Protein AF-A0A0W8D4U7-F1 (afdb_monomer_lite)

pLDDT: mean 71.2, std 22.01, range [26.91, 96.88]

Sequence (185 aa):
MRTAKGYRAAVPGIKKVISASNLDITGGGRAFFVNLDTTTCYLFDHMQLKSNLSQLKSAVGAIVEPMLGIEDRLSYEVVTGCLQNDNSSCGVWCLVVLELQLFGATLQSWSDFWNDSLYDVLDYLRMRYLYKVEALERQISIMAEGDEKATGIFYLIYIFILSVIKPKIYQTPQGKELALLGAHF

Organism: Phytophthora nicotianae (NCBI:txid4792)

Structure (mmCIF, N/CA/C/O backbone):
data_AF-A0A0W8D4U7-F1
#
_entry.id   AF-A0A0W8D4U7-F1
#
loop_
_atom_site.group_PDB
_atom_site.id
_atom_site.type_symbol
_atom_site.label_atom_id
_atom_site.label_alt_id
_atom_site.label_comp_id
_atom_site.label_asym_id
_atom_site.label_entity_id
_atom_site.label_seq_id
_atom_site.pdbx_PDB_ins_code
_atom_site.Cartn_x
_atom_site.Cartn_y
_atom_site.Cartn_z
_atom_site.occupancy
_atom_site.B_iso_or_equiv
_atom_site.auth_seq_id
_atom_site.auth_comp_id
_atom_site.auth_asym_id
_atom_site.auth_atom_id
_atom_site.pdbx_PDB_model_num
ATOM 1 N N . MET A 1 1 ? -11.916 22.900 -5.378 1.00 29.03 1 MET A N 1
ATOM 2 C CA . MET A 1 1 ? -11.206 21.702 -4.875 1.00 29.03 1 MET A CA 1
ATOM 3 C C . MET A 1 1 ? -12.244 20.772 -4.248 1.00 29.03 1 MET A C 1
ATOM 5 O O . MET A 1 1 ? -12.859 21.167 -3.267 1.00 29.03 1 MET A O 1
ATOM 9 N N . ARG A 1 2 ? -12.552 19.617 -4.857 1.00 34.44 2 ARG A N 1
ATOM 10 C CA . ARG A 1 2 ? -13.514 18.647 -4.291 1.00 34.44 2 ARG A CA 1
ATOM 11 C C . ARG A 1 2 ? -12.769 17.771 -3.269 1.00 34.44 2 ARG A C 1
ATOM 13 O O . ARG A 1 2 ? -11.726 17.218 -3.600 1.00 34.44 2 ARG A O 1
ATOM 20 N N . THR A 1 3 ? -13.249 17.715 -2.027 1.00 38.28 3 THR A N 1
ATOM 21 C CA . THR A 1 3 ? -12.660 16.918 -0.929 1.00 38.28 3 THR A CA 1
ATOM 22 C C . THR A 1 3 ? -13.096 15.449 -1.019 1.00 38.28 3 THR A C 1
ATOM 24 O O . THR A 1 3 ? -14.047 15.140 -1.733 1.00 38.28 3 THR A O 1
ATOM 27 N N . ALA A 1 4 ? -12.464 14.536 -0.267 1.00 39.22 4 ALA A N 1
ATOM 28 C CA . ALA A 1 4 ? -12.856 13.115 -0.203 1.00 39.22 4 ALA A CA 1
ATOM 29 C C . ALA A 1 4 ? -14.359 12.910 0.106 1.00 39.22 4 ALA A C 1
ATOM 31 O O . ALA A 1 4 ? -15.011 12.042 -0.474 1.00 39.22 4 ALA A O 1
ATOM 32 N N . LYS A 1 5 ? -14.943 13.795 0.930 1.00 37.91 5 LYS A N 1
ATOM 33 C CA . LYS A 1 5 ? -16.389 13.861 1.208 1.00 37.91 5 LYS A CA 1
ATOM 34 C C . LYS A 1 5 ? -17.223 14.177 -0.042 1.00 37.91 5 LYS A C 1
ATOM 36 O O . LYS A 1 5 ? -18.268 13.570 -0.253 1.00 37.91 5 LYS A O 1
ATOM 41 N N . GLY A 1 6 ? -16.744 15.078 -0.902 1.00 43.72 6 GLY A N 1
ATOM 42 C CA . GLY A 1 6 ? -17.366 15.391 -2.194 1.00 43.72 6 GLY A CA 1
ATOM 43 C C . GLY A 1 6 ? -17.349 14.224 -3.190 1.00 43.72 6 GLY A C 1
ATOM 44 O O . GLY A 1 6 ? -18.141 14.218 -4.126 1.00 43.72 6 GLY A O 1
ATOM 45 N N . TYR A 1 7 ? -16.502 13.217 -2.958 1.00 47.91 7 TYR A N 1
ATOM 46 C CA . TYR A 1 7 ? -16.403 11.996 -3.762 1.00 47.91 7 TYR A CA 1
ATOM 47 C C . TYR A 1 7 ? -17.104 10.787 -3.145 1.00 47.91 7 TYR A C 1
ATOM 49 O O . TYR A 1 7 ? -16.907 9.668 -3.614 1.00 47.91 7 TYR A O 1
ATOM 57 N N . ARG A 1 8 ? -17.946 10.995 -2.122 1.00 50.09 8 ARG A N 1
ATOM 58 C CA . ARG A 1 8 ? -18.774 9.932 -1.535 1.00 50.09 8 ARG A CA 1
ATOM 59 C C . ARG A 1 8 ? -17.971 8.764 -0.939 1.00 50.09 8 ARG A C 1
ATOM 61 O O . ARG A 1 8 ? -18.526 7.690 -0.754 1.00 50.09 8 ARG A O 1
ATOM 68 N N . ALA A 1 9 ? -16.714 8.983 -0.544 1.00 48.19 9 ALA A N 1
ATOM 69 C CA . ALA A 1 9 ? -15.860 7.972 0.097 1.00 48.19 9 ALA A CA 1
ATOM 70 C C . ALA A 1 9 ? -16.361 7.483 1.481 1.00 48.19 9 ALA A C 1
ATOM 72 O O . ALA A 1 9 ? -15.719 6.642 2.098 1.00 48.19 9 ALA A O 1
ATOM 73 N N . ALA A 1 10 ? -17.503 7.996 1.953 1.00 51.16 10 ALA A N 1
ATOM 74 C CA . ALA A 1 10 ? -18.153 7.665 3.223 1.00 51.16 10 ALA A CA 1
ATOM 75 C C . ALA A 1 10 ? -19.657 7.344 3.056 1.00 51.16 10 ALA A C 1
ATOM 77 O O . ALA A 1 10 ? -20.471 7.639 3.929 1.00 51.16 10 ALA A O 1
ATOM 78 N N . VAL A 1 11 ? -20.067 6.808 1.900 1.00 54.22 11 VAL A N 1
ATOM 79 C CA . VAL A 1 11 ? -21.451 6.342 1.692 1.00 54.22 11 VAL A CA 1
ATOM 80 C C . VAL A 1 11 ? -21.666 4.993 2.397 1.00 54.22 11 VAL A C 1
ATOM 82 O O . VAL A 1 11 ? -20.771 4.145 2.360 1.00 54.22 11 VAL A O 1
ATOM 85 N N . PRO A 1 12 ? -22.844 4.753 3.010 1.00 52.53 12 PRO A N 1
ATOM 86 C CA . PRO A 1 12 ? -23.177 3.454 3.590 1.00 52.53 12 PRO A CA 1
ATOM 87 C C . PRO A 1 12 ? -22.986 2.308 2.582 1.00 52.53 12 PRO A C 1
ATOM 89 O O . PRO A 1 12 ? -23.487 2.377 1.462 1.00 52.53 12 PRO A O 1
ATOM 92 N N . GLY A 1 13 ? -22.260 1.259 2.980 1.00 57.59 13 GLY A N 1
ATOM 93 C CA . GLY A 1 13 ? -21.981 0.080 2.145 1.00 57.59 13 GLY A CA 1
ATOM 94 C C . GLY A 1 13 ? -20.571 0.008 1.546 1.00 57.59 13 GLY A C 1
ATOM 95 O O . GLY A 1 13 ? -20.230 -1.004 0.933 1.00 57.59 13 GLY A O 1
ATOM 96 N N . ILE A 1 14 ? -19.729 1.029 1.737 1.00 63.81 14 ILE A N 1
ATOM 97 C CA . ILE A 1 14 ? -18.296 0.937 1.418 1.00 63.81 14 ILE A CA 1
ATOM 98 C C . ILE A 1 14 ? -17.642 -0.095 2.341 1.00 63.81 14 ILE A C 1
ATOM 100 O O . ILE A 1 14 ? -17.811 -0.040 3.554 1.00 63.81 14 ILE A O 1
ATOM 104 N N . LYS A 1 15 ? -16.882 -1.025 1.753 1.00 72.50 15 LYS A N 1
ATOM 105 C CA . LYS A 1 15 ? -16.150 -2.077 2.484 1.00 72.50 15 LYS A CA 1
ATOM 106 C C . LYS A 1 15 ? -14.644 -1.851 2.540 1.00 72.50 15 LYS A C 1
ATOM 108 O O . LYS A 1 15 ? -13.959 -2.404 3.392 1.00 72.50 15 LYS A O 1
ATOM 113 N N . LYS A 1 16 ? -14.110 -1.073 1.599 1.00 74.94 16 LYS A N 1
ATOM 114 C CA . LYS A 1 16 ? -12.673 -0.877 1.412 1.00 74.94 16 LYS A CA 1
ATOM 115 C C . LYS A 1 16 ? -12.398 0.580 1.062 1.00 74.94 16 LYS A C 1
ATOM 117 O O . LYS A 1 16 ? -13.090 1.138 0.211 1.00 74.94 16 LYS A O 1
ATOM 122 N N . VAL A 1 17 ? -11.384 1.171 1.683 1.00 73.69 17 VAL A N 1
ATOM 123 C CA . VAL A 1 17 ? -10.891 2.518 1.360 1.00 73.69 17 VAL A CA 1
ATOM 124 C C . VAL A 1 17 ? -9.406 2.416 1.078 1.00 73.69 17 VAL A C 1
ATOM 126 O O . VAL A 1 17 ? -8.662 1.887 1.893 1.00 73.69 17 VAL A O 1
ATOM 129 N N . ILE A 1 18 ? -8.966 2.918 -0.069 1.00 76.00 18 ILE A N 1
ATOM 130 C CA . ILE A 1 18 ? -7.559 2.871 -0.460 1.00 76.00 18 ILE A CA 1
ATOM 131 C C . ILE A 1 18 ? -7.067 4.266 -0.790 1.00 76.00 18 ILE A C 1
ATOM 133 O O . ILE A 1 18 ? -7.814 5.096 -1.310 1.00 76.00 18 ILE A O 1
ATOM 137 N N . SER A 1 19 ? -5.794 4.506 -0.525 1.00 75.94 19 SER A N 1
ATOM 138 C CA . SER A 1 19 ? -5.111 5.708 -0.964 1.00 75.94 19 SER A CA 1
ATOM 139 C C . SER A 1 19 ? -3.669 5.374 -1.260 1.00 75.94 19 SER A C 1
ATOM 141 O O . SER A 1 19 ? -3.010 4.681 -0.490 1.00 75.94 19 SER A O 1
ATOM 143 N N . ALA A 1 20 ? -3.158 5.954 -2.331 1.00 71.88 20 ALA A N 1
ATOM 144 C CA . ALA A 1 20 ? -1.735 6.110 -2.525 1.00 71.88 20 ALA A CA 1
ATOM 145 C C . ALA A 1 20 ? -1.433 7.609 -2.559 1.00 71.88 20 ALA A C 1
ATOM 147 O O . ALA A 1 20 ? -2.218 8.406 -3.073 1.00 71.88 20 ALA A O 1
ATOM 148 N N . SER A 1 21 ? -0.323 8.004 -1.955 1.00 68.50 21 SER A N 1
ATOM 149 C CA . SER A 1 21 ? 0.185 9.365 -1.955 1.00 68.50 21 SER A CA 1
ATOM 150 C C . SER A 1 21 ? 1.644 9.338 -2.381 1.00 68.50 21 SER A C 1
ATOM 152 O O . SER A 1 21 ? 2.440 8.514 -1.944 1.00 68.50 21 SER A O 1
ATOM 154 N N . ASN A 1 22 ? 1.993 10.235 -3.291 1.00 60.66 22 ASN A N 1
ATOM 155 C CA . ASN A 1 22 ? 3.368 10.489 -3.661 1.00 60.66 22 ASN A CA 1
ATOM 156 C C . ASN A 1 22 ? 3.601 11.932 -3.253 1.00 60.66 22 ASN A C 1
ATOM 158 O O . ASN A 1 22 ? 3.132 12.835 -3.948 1.00 60.66 22 ASN A O 1
ATOM 162 N N . LEU A 1 23 ? 4.201 12.142 -2.081 1.00 51.22 23 LEU A N 1
ATOM 163 C CA . LEU A 1 23 ? 4.639 13.492 -1.753 1.00 51.22 23 LEU A CA 1
ATOM 164 C C . LEU A 1 23 ? 5.915 13.754 -2.560 1.00 51.22 23 LEU A C 1
ATOM 166 O O . LEU A 1 23 ? 6.751 12.870 -2.743 1.00 51.22 23 LEU A O 1
ATOM 170 N N . ASP A 1 24 ? 5.974 14.961 -3.098 1.00 45.50 24 ASP A N 1
ATOM 171 C CA . ASP A 1 24 ? 7.012 15.587 -3.907 1.00 45.50 24 ASP A CA 1
ATOM 172 C C . ASP A 1 24 ? 8.450 15.321 -3.425 1.00 45.50 24 ASP A C 1
ATOM 174 O O . ASP A 1 24 ? 8.645 14.882 -2.303 1.00 45.50 24 ASP A O 1
ATOM 178 N N . ILE A 1 25 ? 9.420 15.569 -4.324 1.00 40.59 25 ILE A N 1
ATOM 179 C CA . ILE A 1 25 ? 10.887 15.294 -4.396 1.00 40.59 25 ILE A CA 1
ATOM 180 C C . ILE A 1 25 ? 11.611 14.646 -3.182 1.00 40.59 25 ILE A C 1
ATOM 182 O O . ILE A 1 25 ? 12.545 13.878 -3.395 1.00 40.59 25 ILE A O 1
ATOM 186 N N . THR A 1 26 ? 11.212 14.900 -1.937 1.00 43.31 26 THR A N 1
ATOM 187 C CA . THR A 1 26 ? 11.783 14.359 -0.689 1.00 43.31 26 THR A CA 1
ATOM 188 C C . THR A 1 26 ? 10.896 13.340 0.049 1.00 43.31 26 THR A C 1
ATOM 190 O O . THR A 1 26 ? 11.384 12.643 0.936 1.00 43.31 26 THR A O 1
ATOM 193 N N . GLY A 1 27 ? 9.601 13.249 -0.271 1.00 56.47 27 GLY A N 1
ATOM 194 C CA . GLY A 1 27 ? 8.597 12.546 0.533 1.00 56.47 27 GLY A CA 1
ATOM 195 C C . GLY A 1 27 ? 8.185 11.162 0.032 1.00 56.47 27 GLY A C 1
ATOM 196 O O . GLY A 1 27 ? 7.555 10.425 0.793 1.00 56.47 27 GLY A O 1
ATOM 197 N N . GLY A 1 28 ? 8.528 10.815 -1.209 1.00 68.06 28 GLY A N 1
ATOM 198 C CA . GLY A 1 28 ? 8.320 9.507 -1.829 1.00 68.06 28 GLY A CA 1
ATOM 199 C C . GLY A 1 28 ? 6.909 8.900 -1.704 1.00 68.06 28 GLY A C 1
ATOM 200 O O . GLY A 1 28 ? 5.943 9.532 -1.266 1.00 68.06 28 GLY A O 1
ATOM 201 N N . GLY A 1 29 ? 6.780 7.652 -2.154 1.00 78.88 29 GLY A N 1
ATOM 202 C CA . GLY A 1 29 ? 5.502 6.945 -2.269 1.00 78.88 29 GLY A CA 1
ATOM 203 C C . GLY A 1 29 ? 5.073 6.270 -0.968 1.00 78.88 29 GLY A C 1
ATOM 204 O O . GLY A 1 29 ? 5.842 5.524 -0.356 1.00 78.88 29 GLY A O 1
ATOM 205 N N . ARG A 1 30 ? 3.827 6.508 -0.570 1.00 85.94 30 ARG A N 1
ATOM 206 C CA . ARG A 1 30 ? 3.145 5.894 0.569 1.00 85.94 30 ARG A CA 1
ATOM 207 C C . ARG A 1 30 ? 1.765 5.424 0.151 1.00 85.94 30 ARG A C 1
ATOM 209 O O . ARG A 1 30 ? 1.141 6.014 -0.727 1.00 85.94 30 ARG A O 1
ATOM 216 N N . ALA A 1 31 ? 1.256 4.399 0.810 1.00 89.06 31 ALA A N 1
ATOM 217 C CA . ALA A 1 31 ? -0.104 3.942 0.588 1.00 89.06 31 ALA A CA 1
ATOM 218 C C . ALA A 1 31 ? -0.748 3.456 1.880 1.00 89.06 31 ALA A C 1
ATOM 220 O O . ALA A 1 31 ? -0.063 2.987 2.789 1.00 89.06 31 ALA A O 1
ATOM 221 N N . PHE A 1 32 ? -2.071 3.559 1.948 1.00 87.81 32 PHE A N 1
ATOM 222 C CA . PHE A 1 32 ? -2.858 2.881 2.964 1.00 87.81 32 PHE A CA 1
ATOM 223 C C . PHE A 1 32 ? -4.060 2.167 2.349 1.00 87.81 32 PHE A C 1
ATOM 225 O O . PHE A 1 32 ? -4.632 2.613 1.349 1.00 87.81 32 PHE A O 1
ATOM 232 N N . PHE A 1 33 ? -4.464 1.081 2.996 1.00 87.75 33 PHE A N 1
ATOM 233 C CA . PHE A 1 33 ? -5.645 0.295 2.666 1.00 87.75 33 PHE A CA 1
ATOM 234 C C . PHE A 1 33 ? -6.424 0.016 3.946 1.00 87.75 33 PHE A C 1
ATOM 236 O O . PHE A 1 33 ? -5.926 -0.662 4.836 1.00 87.75 33 PHE A O 1
ATOM 243 N N . VAL A 1 34 ? -7.654 0.505 4.039 1.00 85.19 34 VAL A N 1
ATOM 244 C CA . VAL A 1 34 ? -8.586 0.199 5.124 1.00 85.19 34 VAL A CA 1
ATOM 245 C C . VAL A 1 34 ? -9.555 -0.874 4.650 1.00 85.19 34 VAL A C 1
ATOM 247 O O . VAL A 1 34 ? -10.327 -0.651 3.715 1.00 85.19 34 VAL A O 1
ATOM 250 N N . ASN A 1 35 ? -9.534 -2.020 5.322 1.00 86.75 35 ASN A N 1
ATOM 251 C CA . ASN A 1 35 ? -10.555 -3.051 5.238 1.00 86.75 35 ASN A CA 1
ATOM 252 C C . ASN A 1 35 ? -11.578 -2.840 6.357 1.00 86.75 35 ASN A C 1
ATOM 254 O O . ASN A 1 35 ? -11.258 -3.030 7.530 1.00 86.75 35 ASN A O 1
ATOM 258 N N . LEU A 1 36 ? -12.805 -2.463 6.010 1.00 82.88 36 LEU A N 1
ATOM 259 C CA . LEU A 1 36 ? -13.866 -2.243 6.993 1.00 82.88 36 LEU A CA 1
ATOM 260 C C . LEU A 1 36 ? -14.499 -3.550 7.473 1.00 82.88 36 LEU A C 1
ATOM 262 O O . LEU A 1 36 ? -15.016 -3.579 8.584 1.00 82.88 36 LEU A O 1
ATOM 266 N N . ASP A 1 37 ? -14.396 -4.633 6.695 1.00 86.06 37 ASP A N 1
ATOM 267 C CA . ASP A 1 37 ? -14.907 -5.947 7.104 1.00 86.06 37 ASP A CA 1
ATOM 268 C C . ASP A 1 37 ? -14.087 -6.522 8.276 1.00 86.06 37 ASP A C 1
ATOM 270 O O . ASP A 1 37 ? -14.631 -7.195 9.148 1.00 86.06 37 ASP A O 1
ATOM 274 N N . THR A 1 38 ? -12.780 -6.233 8.319 1.00 89.88 38 THR A N 1
ATOM 275 C CA . THR A 1 38 ? -11.865 -6.686 9.386 1.00 89.88 38 THR A CA 1
ATOM 276 C C . THR A 1 38 ? -11.398 -5.559 10.303 1.00 89.88 38 THR A C 1
ATOM 278 O O . THR A 1 38 ? -10.610 -5.798 11.218 1.00 89.88 38 THR A O 1
ATOM 281 N N . THR A 1 39 ? -11.853 -4.324 10.069 1.00 92.75 39 THR A N 1
ATOM 282 C CA . THR A 1 39 ? -11.396 -3.112 10.776 1.00 92.75 39 THR A CA 1
ATOM 283 C C . THR A 1 39 ? -9.867 -2.970 10.809 1.00 92.75 39 THR A C 1
ATOM 285 O O . THR A 1 39 ? -9.283 -2.576 11.813 1.00 92.75 39 THR A O 1
ATOM 288 N N . THR A 1 40 ? -9.203 -3.308 9.700 1.00 94.56 40 THR A N 1
ATOM 289 C CA . THR A 1 40 ? -7.735 -3.310 9.585 1.00 94.56 40 THR A CA 1
ATOM 290 C C . THR A 1 40 ? -7.272 -2.256 8.594 1.00 94.56 40 THR A C 1
ATOM 292 O O . THR A 1 40 ? -7.763 -2.195 7.469 1.00 94.56 40 THR A O 1
ATOM 295 N N . CYS A 1 41 ? -6.298 -1.448 8.991 1.00 93.38 41 CYS A N 1
ATOM 296 C CA . CYS A 1 41 ? -5.590 -0.509 8.141 1.00 93.38 41 CYS A CA 1
ATOM 297 C C . CYS A 1 41 ? -4.178 -1.019 7.863 1.00 93.38 41 CYS A C 1
ATOM 299 O O . CYS A 1 41 ? -3.345 -1.100 8.764 1.00 93.38 41 CYS A O 1
ATOM 301 N N . TYR A 1 42 ? -3.891 -1.317 6.604 1.00 95.25 42 TYR A N 1
ATOM 302 C CA . TYR A 1 42 ? -2.548 -1.616 6.147 1.00 95.25 42 TYR A CA 1
ATOM 303 C C . TYR A 1 42 ? -1.851 -0.335 5.712 1.00 95.25 42 TYR A C 1
ATOM 305 O O . TYR A 1 42 ? -2.403 0.446 4.938 1.00 95.25 42 TYR A O 1
ATOM 313 N N . LEU A 1 43 ? -0.625 -0.148 6.177 1.00 94.75 43 LEU A N 1
ATOM 314 C CA . LEU A 1 43 ? 0.238 0.979 5.866 1.00 94.75 43 LEU A CA 1
ATOM 315 C C . LEU A 1 43 ? 1.426 0.500 5.041 1.00 94.75 43 LEU A C 1
ATOM 317 O O . LEU A 1 43 ? 2.018 -0.542 5.326 1.00 94.75 43 LEU A O 1
ATOM 321 N N . PHE A 1 44 ? 1.807 1.301 4.058 1.00 94.19 44 PHE A N 1
ATOM 322 C CA . PHE A 1 44 ? 2.955 1.043 3.210 1.00 94.19 44 PHE A CA 1
ATOM 323 C C . PHE A 1 44 ? 3.751 2.326 2.976 1.00 94.19 44 PHE A C 1
ATOM 325 O O . PHE A 1 44 ? 3.195 3.394 2.708 1.00 94.19 44 PHE A O 1
ATOM 332 N N . ASP A 1 45 ? 5.069 2.197 3.051 1.00 92.38 45 ASP A N 1
ATOM 333 C CA . ASP A 1 45 ? 6.040 3.210 2.658 1.00 92.38 45 ASP A CA 1
ATOM 334 C C . ASP A 1 45 ? 7.102 2.513 1.808 1.00 92.38 45 ASP A C 1
ATOM 336 O O . ASP A 1 45 ? 7.676 1.516 2.240 1.00 92.38 45 ASP A O 1
ATOM 340 N N . HIS A 1 46 ? 7.371 3.037 0.613 1.00 89.12 46 HIS A N 1
ATOM 341 C CA . HIS A 1 46 ? 8.317 2.432 -0.335 1.00 89.12 46 HIS A CA 1
ATOM 342 C C . HIS A 1 46 ? 9.748 2.257 0.215 1.00 89.12 46 HIS A C 1
ATOM 344 O O . HIS A 1 46 ? 10.487 1.415 -0.290 1.00 89.12 46 HIS A O 1
ATOM 350 N N . MET A 1 47 ? 10.129 3.034 1.238 1.00 90.88 47 MET A N 1
ATOM 351 C CA . MET A 1 47 ? 11.419 2.953 1.938 1.00 90.88 47 MET A CA 1
ATOM 352 C C . MET A 1 47 ? 11.294 2.319 3.333 1.00 90.88 47 MET A C 1
ATOM 354 O O . MET A 1 47 ? 12.279 2.236 4.064 1.00 90.88 47 MET A O 1
ATOM 358 N N . GLN A 1 48 ? 10.087 1.897 3.721 1.00 91.31 48 GLN A N 1
ATOM 359 C CA . GLN A 1 48 ? 9.737 1.332 5.026 1.00 91.31 48 GLN A CA 1
ATOM 360 C C . GLN A 1 48 ? 10.215 2.189 6.216 1.00 91.31 48 GLN A C 1
ATOM 362 O O . GLN A 1 48 ? 10.557 1.684 7.291 1.00 91.31 48 GLN A O 1
ATOM 367 N N . LEU A 1 49 ? 10.226 3.516 6.049 1.00 91.19 49 LEU A N 1
ATOM 368 C CA . LEU A 1 49 ? 10.690 4.438 7.081 1.00 91.19 49 LEU A CA 1
ATOM 369 C C . LEU A 1 49 ? 9.663 4.543 8.212 1.00 91.19 49 LEU A C 1
ATOM 371 O O . LEU A 1 49 ? 8.525 4.976 8.019 1.00 91.19 49 LEU A O 1
ATOM 375 N N . LYS A 1 50 ? 10.089 4.220 9.439 1.00 92.12 50 LYS A N 1
ATOM 376 C CA . LYS A 1 50 ? 9.233 4.281 10.640 1.00 92.12 50 LYS A CA 1
ATOM 377 C C . LYS A 1 50 ? 8.603 5.661 10.857 1.00 92.12 50 LYS A C 1
ATOM 379 O O . LYS A 1 50 ? 7.449 5.746 11.270 1.00 92.12 50 LYS A O 1
ATOM 384 N N . SER A 1 51 ? 9.339 6.736 10.571 1.00 89.50 51 SER A N 1
ATOM 385 C CA . SER A 1 51 ? 8.837 8.114 10.655 1.00 89.50 51 SER A CA 1
ATOM 386 C 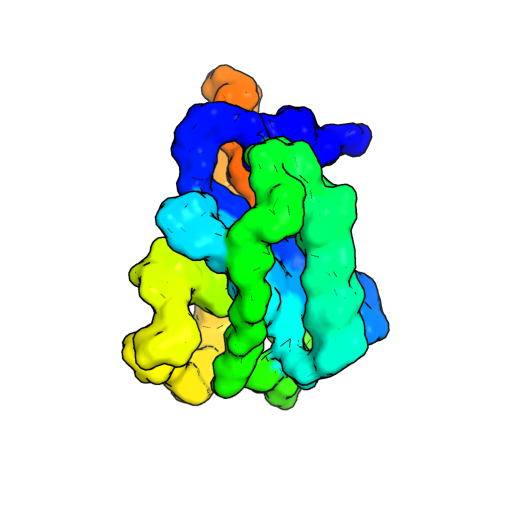C . SER A 1 51 ? 7.673 8.354 9.693 1.00 89.50 51 SER A C 1
ATOM 388 O O . SER A 1 51 ? 6.647 8.897 10.100 1.00 89.50 51 SER A O 1
ATOM 390 N N . ASN A 1 52 ? 7.802 7.896 8.447 1.00 88.62 52 ASN A N 1
ATOM 391 C CA . ASN A 1 52 ? 6.772 8.031 7.421 1.00 88.62 52 ASN A CA 1
ATOM 392 C C . ASN A 1 52 ? 5.523 7.226 7.775 1.00 88.62 52 ASN A C 1
ATOM 394 O O . ASN A 1 52 ? 4.411 7.737 7.661 1.00 88.62 52 ASN A O 1
ATOM 398 N N . LEU A 1 53 ? 5.704 5.995 8.257 1.00 90.31 53 LEU A N 1
ATOM 399 C CA . LEU A 1 53 ? 4.607 5.134 8.698 1.00 90.31 53 LEU A CA 1
ATOM 400 C C . LEU A 1 53 ? 3.859 5.732 9.898 1.00 90.31 53 LEU A C 1
ATOM 402 O O . LEU A 1 53 ? 2.632 5.697 9.930 1.00 90.31 53 LEU A O 1
ATOM 406 N N . SER A 1 54 ? 4.575 6.335 10.852 1.00 90.12 54 SER A N 1
ATOM 407 C CA . SER A 1 54 ? 3.967 7.032 11.994 1.00 90.12 54 SER A CA 1
ATOM 408 C C . SER A 1 54 ? 3.141 8.248 11.556 1.00 90.12 54 SER A C 1
ATOM 410 O O . SER A 1 54 ? 1.996 8.411 11.980 1.00 90.12 54 SER A O 1
ATOM 412 N N . GLN A 1 55 ? 3.676 9.067 10.642 1.00 86.31 55 GLN A N 1
ATOM 413 C CA . GLN A 1 55 ? 2.936 10.194 10.065 1.00 86.31 55 GLN A CA 1
ATOM 414 C C . GLN A 1 55 ? 1.694 9.725 9.301 1.00 86.31 55 GLN A C 1
ATOM 416 O O . GLN A 1 55 ? 0.625 10.315 9.446 1.00 86.31 55 GLN A O 1
ATOM 421 N N . LEU A 1 56 ? 1.820 8.650 8.517 1.00 85.25 56 LEU A N 1
ATOM 422 C CA . LEU A 1 56 ? 0.710 8.088 7.757 1.00 85.25 56 LEU A CA 1
ATOM 423 C C . LEU A 1 56 ? -0.384 7.545 8.683 1.00 85.25 56 LEU A C 1
ATOM 425 O O . LEU A 1 56 ? -1.551 7.866 8.486 1.00 85.25 56 LEU A O 1
ATOM 429 N N . LYS A 1 57 ? -0.008 6.799 9.729 1.00 90.19 57 LYS A N 1
ATOM 430 C CA . LYS A 1 57 ? -0.929 6.333 10.773 1.00 90.19 57 LYS A CA 1
ATOM 431 C C . LYS A 1 57 ? -1.681 7.498 11.415 1.00 90.19 57 LYS A C 1
ATOM 433 O O . LYS A 1 57 ? -2.902 7.455 11.509 1.00 90.19 57 LYS A O 1
ATOM 438 N N . SER A 1 58 ? -0.957 8.544 11.818 1.00 86.19 58 SER A N 1
ATOM 439 C CA . SER A 1 58 ? -1.549 9.743 12.421 1.00 86.19 58 SER A CA 1
ATOM 440 C C . SER A 1 58 ? -2.552 10.417 11.478 1.00 86.19 58 SER A C 1
ATOM 442 O O . SER A 1 58 ? -3.660 10.752 11.888 1.00 86.19 58 SER A O 1
ATOM 444 N N . ALA A 1 59 ? -2.215 10.538 10.190 1.00 82.56 59 ALA A N 1
ATOM 445 C CA . ALA A 1 59 ? -3.115 11.101 9.188 1.00 82.56 59 ALA A CA 1
ATOM 446 C C . ALA A 1 59 ? -4.378 10.246 8.970 1.00 82.56 59 ALA A C 1
ATOM 448 O O . ALA A 1 59 ? -5.471 10.799 8.843 1.00 82.56 59 ALA A O 1
ATOM 449 N N . VAL A 1 60 ? -4.249 8.913 8.953 1.00 80.44 60 VAL A N 1
ATOM 450 C CA . VAL A 1 60 ? -5.401 8.000 8.858 1.00 80.44 60 VAL A CA 1
ATOM 451 C C . VAL A 1 60 ? -6.306 8.160 10.082 1.00 80.44 60 VAL A C 1
ATOM 453 O O . VAL A 1 60 ? -7.498 8.412 9.910 1.00 80.44 60 VAL A O 1
ATOM 456 N N . GLY A 1 61 ? -5.753 8.117 11.295 1.00 81.25 61 GLY A N 1
ATOM 457 C CA . GLY A 1 61 ? -6.531 8.285 12.526 1.00 81.25 61 GLY A CA 1
ATOM 458 C C . GLY A 1 61 ? -7.208 9.655 12.635 1.00 81.25 61 GLY A C 1
ATOM 459 O O . GLY A 1 61 ? -8.361 9.745 13.031 1.00 81.25 61 GLY A O 1
ATOM 460 N N . ALA A 1 62 ? -6.539 10.734 12.221 1.00 77.75 62 ALA A N 1
ATOM 461 C CA . ALA A 1 62 ? -7.084 12.089 12.340 1.00 77.75 62 ALA A CA 1
ATOM 462 C C . ALA A 1 62 ? -8.140 12.442 11.277 1.00 77.75 62 ALA A C 1
ATOM 464 O O . ALA A 1 62 ? -8.964 13.328 11.504 1.00 77.75 62 ALA A O 1
ATOM 465 N N . ILE A 1 63 ? -8.090 11.813 10.097 1.00 76.69 63 ILE A N 1
ATOM 466 C CA . ILE A 1 63 ? -8.915 12.209 8.943 1.00 76.69 63 ILE A CA 1
ATOM 467 C C . ILE A 1 63 ? -9.835 11.079 8.492 1.00 76.69 63 ILE A C 1
ATOM 469 O O . ILE A 1 63 ? -11.025 11.301 8.278 1.00 76.69 63 ILE A O 1
ATOM 473 N N . VAL A 1 64 ? -9.289 9.879 8.303 1.00 77.38 64 VAL A N 1
ATOM 474 C CA . VAL A 1 64 ? -10.001 8.762 7.673 1.00 77.38 64 VAL A CA 1
ATOM 475 C C . VAL A 1 64 ? -10.951 8.100 8.663 1.00 77.38 64 VAL A C 1
ATOM 477 O O . VAL A 1 64 ? -12.104 7.877 8.309 1.00 77.38 64 VAL A O 1
ATOM 480 N N . GLU A 1 65 ? -10.518 7.834 9.897 1.00 80.81 65 GLU A N 1
ATOM 481 C CA . GLU A 1 65 ? -11.395 7.221 10.904 1.00 80.81 65 GLU A CA 1
ATOM 482 C C . GLU A 1 65 ? -12.642 8.072 11.213 1.00 80.81 65 GLU A C 1
ATOM 484 O O . GLU A 1 65 ? -13.743 7.522 11.112 1.00 80.81 65 GLU A O 1
ATOM 489 N N . PRO A 1 66 ? -12.541 9.399 11.460 1.00 77.81 66 PRO A N 1
ATOM 490 C CA . PRO A 1 66 ? -13.718 10.244 11.666 1.00 77.81 66 PRO A CA 1
ATOM 491 C C . PRO A 1 66 ? -14.586 10.375 10.416 1.00 77.81 66 PRO A C 1
ATOM 493 O O . PRO A 1 66 ?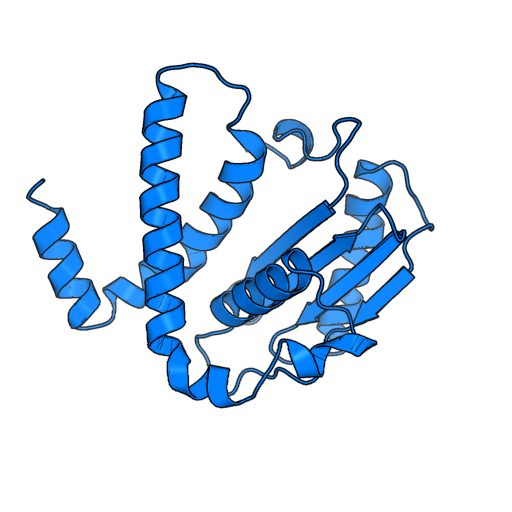 -15.810 10.442 10.495 1.00 77.81 66 PRO A O 1
ATOM 496 N N . MET A 1 67 ? -13.972 10.386 9.226 1.00 76.12 67 MET A N 1
ATOM 497 C CA . MET A 1 67 ? -14.723 10.397 7.968 1.00 76.12 67 MET A CA 1
ATOM 498 C C . MET A 1 67 ? -15.591 9.138 7.815 1.00 76.12 67 MET A C 1
ATOM 500 O O . MET A 1 67 ? -16.651 9.205 7.194 1.00 76.12 67 MET A O 1
ATOM 504 N N . LEU A 1 68 ? -15.143 8.009 8.366 1.00 73.88 68 LEU A N 1
ATOM 505 C CA . LEU A 1 68 ? -15.820 6.717 8.299 1.00 73.88 68 LEU A CA 1
ATOM 506 C C . LEU A 1 68 ? -16.689 6.418 9.538 1.00 73.88 68 LEU A C 1
ATOM 508 O O . LEU A 1 68 ? -17.422 5.432 9.516 1.00 73.88 68 LEU A O 1
ATOM 512 N N . GLY A 1 69 ? -16.647 7.254 10.585 1.00 80.94 69 GLY A N 1
ATOM 513 C CA . GLY A 1 69 ? -17.395 7.058 11.837 1.00 80.94 69 GLY A CA 1
ATOM 514 C C . GLY A 1 69 ? -16.952 5.822 12.630 1.00 80.94 69 GLY A C 1
ATOM 515 O O . GLY A 1 69 ? -17.784 5.110 13.199 1.00 80.94 69 GLY A O 1
ATOM 516 N N . ILE A 1 70 ? -15.654 5.507 12.578 1.00 83.75 70 ILE A N 1
ATOM 517 C CA . ILE A 1 70 ? -15.034 4.333 13.218 1.00 83.75 70 ILE A CA 1
ATOM 518 C C . ILE A 1 70 ? -13.851 4.730 14.105 1.00 83.75 70 ILE A C 1
ATOM 520 O O . ILE A 1 70 ? -12.859 4.007 14.184 1.00 83.75 70 ILE A O 1
ATOM 524 N N . GLU A 1 71 ? -13.948 5.891 14.739 1.00 90.00 71 GLU A N 1
ATOM 525 C CA . GLU A 1 71 ? -12.897 6.473 15.568 1.00 90.00 71 GLU A CA 1
ATOM 526 C C . GLU A 1 71 ? -12.354 5.471 16.596 1.00 90.00 71 GLU A C 1
ATOM 528 O O . GLU A 1 71 ? -13.117 4.812 17.310 1.00 90.00 71 GLU A O 1
ATOM 533 N N . ASP A 1 72 ? -11.028 5.350 16.631 1.00 91.81 72 ASP A N 1
ATOM 534 C CA . ASP A 1 72 ? -10.237 4.473 17.491 1.00 91.81 72 ASP A CA 1
ATOM 535 C C . ASP A 1 72 ? -10.522 2.967 17.312 1.00 91.81 72 ASP A C 1
ATOM 537 O O . ASP A 1 72 ? -10.206 2.157 18.188 1.00 91.81 72 ASP A O 1
ATOM 541 N N . ARG A 1 73 ? -11.110 2.556 16.175 1.00 92.12 73 ARG A N 1
ATOM 542 C CA . ARG A 1 73 ? -11.450 1.141 15.901 1.00 92.12 73 ARG A CA 1
ATOM 543 C C . ARG A 1 73 ? -10.500 0.425 14.952 1.00 92.12 73 ARG A C 1
ATOM 545 O O . ARG A 1 73 ? -10.593 -0.795 14.842 1.00 92.12 73 ARG A O 1
ATOM 552 N N . LEU A 1 74 ? -9.627 1.137 14.237 1.00 93.31 74 LEU A N 1
ATOM 553 C CA . LEU A 1 74 ? -8.726 0.495 13.278 1.00 93.31 74 LEU A CA 1
ATOM 554 C C . LEU A 1 74 ? -7.533 -0.163 13.979 1.00 93.31 74 LEU A C 1
ATOM 556 O O . LEU A 1 74 ? -6.779 0.480 14.712 1.00 93.31 74 LEU A O 1
ATOM 560 N N . SER A 1 75 ? -7.301 -1.441 13.676 1.00 96.62 75 SER A N 1
ATOM 561 C CA . SER A 1 75 ? -5.986 -2.049 13.868 1.00 96.62 75 SER A CA 1
ATOM 562 C C . SER A 1 75 ? -5.051 -1.604 12.743 1.00 96.62 75 SER A C 1
ATOM 564 O O . SER A 1 75 ? -5.484 -1.389 11.614 1.00 96.62 75 SER A O 1
ATOM 566 N N . TYR A 1 76 ? -3.762 -1.439 13.039 1.00 95.94 76 TYR A N 1
ATOM 567 C CA . TYR A 1 76 ? -2.780 -0.970 12.063 1.00 95.94 76 TYR A CA 1
ATOM 568 C C . TYR A 1 76 ? -1.716 -2.029 11.814 1.00 95.94 76 TYR A C 1
ATOM 570 O O . TYR A 1 76 ? -1.029 -2.452 12.743 1.00 95.94 76 TYR A O 1
ATOM 578 N N . GLU A 1 77 ? -1.546 -2.389 10.549 1.00 96.88 77 GLU A N 1
ATOM 579 C CA . GLU A 1 77 ? -0.572 -3.360 10.067 1.00 96.88 77 GLU A CA 1
ATOM 580 C C . GLU A 1 77 ? 0.369 -2.695 9.061 1.00 96.88 77 GLU A C 1
ATOM 582 O O . GLU A 1 77 ? -0.038 -1.826 8.294 1.00 96.88 77 GLU A O 1
ATOM 587 N N . VAL A 1 78 ? 1.647 -3.069 9.066 1.00 96.38 78 VAL A N 1
ATOM 588 C CA . VAL A 1 78 ? 2.644 -2.510 8.142 1.00 96.38 78 VAL A CA 1
ATOM 589 C C . VAL A 1 78 ? 3.021 -3.576 7.131 1.00 96.38 78 VAL A C 1
ATOM 591 O O . VAL A 1 78 ? 3.505 -4.640 7.512 1.00 96.38 78 VAL A O 1
ATOM 594 N N . VAL A 1 79 ? 2.842 -3.269 5.849 1.00 95.06 79 VAL A N 1
ATOM 595 C CA . VAL A 1 79 ? 3.341 -4.107 4.759 1.00 95.06 79 VAL A CA 1
ATOM 596 C C . VAL A 1 79 ? 4.853 -3.933 4.661 1.00 95.06 79 VAL A C 1
ATOM 598 O O . VAL A 1 79 ? 5.353 -2.817 4.513 1.00 95.06 79 VAL A O 1
ATOM 601 N N . THR A 1 80 ? 5.578 -5.044 4.748 1.00 92.56 80 THR A N 1
ATOM 602 C CA . THR A 1 80 ? 7.041 -5.111 4.634 1.00 92.56 80 THR A CA 1
ATOM 603 C C . THR A 1 80 ? 7.438 -6.112 3.545 1.00 92.56 80 THR A C 1
ATOM 605 O O . THR A 1 80 ? 6.585 -6.649 2.841 1.00 92.56 80 THR A O 1
ATOM 608 N N . GLY A 1 81 ? 8.739 -6.325 3.336 1.00 89.00 81 GLY A N 1
ATOM 609 C CA . GLY A 1 81 ? 9.235 -7.277 2.329 1.00 89.00 81 GLY A CA 1
ATOM 610 C C . GLY A 1 81 ? 9.211 -6.771 0.881 1.00 89.00 81 GLY A C 1
ATOM 611 O O . GLY A 1 81 ? 9.684 -7.464 -0.006 1.00 89.00 81 GLY A O 1
ATOM 612 N N . CYS A 1 82 ? 8.732 -5.549 0.637 1.00 89.75 82 CYS A N 1
ATOM 613 C CA . CYS A 1 82 ? 8.842 -4.854 -0.645 1.00 89.75 82 CYS A CA 1
ATOM 614 C C . CYS A 1 82 ? 9.516 -3.488 -0.427 1.00 89.75 82 CYS A C 1
ATOM 616 O O . CYS A 1 82 ? 8.937 -2.583 0.175 1.00 89.75 82 CYS A O 1
ATOM 618 N N . LEU A 1 83 ? 10.781 -3.359 -0.831 1.00 92.19 83 LEU A N 1
ATOM 619 C CA . LEU A 1 83 ? 11.583 -2.142 -0.692 1.00 92.19 83 LEU A CA 1
ATOM 620 C C . LEU A 1 83 ? 11.935 -1.624 -2.083 1.00 92.19 83 LEU A C 1
ATOM 622 O O . LEU A 1 83 ? 12.363 -2.378 -2.953 1.00 92.19 83 LEU A O 1
ATOM 626 N N . GLN A 1 84 ? 11.776 -0.325 -2.304 1.00 89.19 84 GLN A N 1
ATOM 627 C CA . GLN A 1 84 ? 12.206 0.257 -3.563 1.00 89.19 84 GLN A CA 1
ATOM 628 C C . GLN A 1 84 ? 13.736 0.238 -3.686 1.00 89.19 84 GLN A C 1
ATOM 630 O O . GLN A 1 84 ? 14.441 0.794 -2.850 1.00 89.19 84 GLN A O 1
ATOM 635 N N . ASN A 1 85 ? 14.220 -0.306 -4.804 1.00 88.44 85 ASN A N 1
ATOM 636 C CA . ASN A 1 85 ? 15.649 -0.396 -5.125 1.00 88.44 85 ASN A CA 1
ATOM 637 C C . ASN A 1 85 ? 16.120 0.659 -6.148 1.00 88.44 85 ASN A C 1
ATOM 639 O O . ASN A 1 85 ? 17.253 0.613 -6.617 1.00 88.44 85 ASN A O 1
ATOM 643 N N . ASP A 1 86 ? 15.255 1.606 -6.513 1.00 86.94 86 ASP A N 1
ATOM 644 C CA . ASP A 1 86 ? 15.554 2.711 -7.429 1.00 86.94 86 ASP A CA 1
ATOM 645 C C . ASP A 1 86 ? 15.140 4.071 -6.834 1.00 86.94 86 ASP A C 1
ATOM 647 O O . ASP A 1 86 ? 14.819 4.173 -5.653 1.00 86.94 86 ASP A O 1
ATOM 651 N N . ASN A 1 87 ? 15.157 5.147 -7.624 1.00 83.25 87 ASN A N 1
ATOM 652 C CA . ASN A 1 87 ? 14.732 6.488 -7.197 1.00 83.25 87 ASN A CA 1
ATOM 653 C C . ASN A 1 87 ? 13.417 6.954 -7.851 1.00 83.25 87 ASN A C 1
ATOM 655 O O . ASN A 1 87 ? 13.050 8.126 -7.742 1.00 83.25 87 ASN A O 1
ATOM 659 N N . SER A 1 88 ? 12.713 6.075 -8.571 1.00 82.44 88 SER A N 1
ATOM 660 C CA . SER A 1 88 ? 11.656 6.496 -9.497 1.00 82.44 88 SER A CA 1
ATOM 661 C C . SER A 1 88 ? 10.372 5.669 -9.437 1.00 82.44 88 SER A C 1
ATOM 663 O O . SER A 1 88 ? 9.364 6.110 -9.995 1.00 82.44 88 SER A O 1
ATOM 665 N N . SER A 1 89 ? 10.346 4.544 -8.725 1.00 86.81 89 SER A N 1
ATOM 666 C CA . SER A 1 89 ? 9.226 3.591 -8.780 1.00 86.81 89 SER A CA 1
ATOM 667 C C . SER A 1 89 ? 8.272 3.635 -7.598 1.00 86.81 89 SER A C 1
ATOM 669 O O . SER A 1 89 ? 7.385 2.793 -7.498 1.00 86.81 89 SER A O 1
ATOM 671 N N . CYS A 1 90 ? 8.379 4.643 -6.739 1.00 88.00 90 CYS A N 1
ATOM 672 C CA . CYS A 1 90 ? 7.657 4.683 -5.465 1.00 88.00 90 CYS A CA 1
ATOM 673 C C . CYS A 1 90 ? 6.145 4.601 -5.640 1.00 88.00 90 CYS A C 1
ATOM 675 O O . CYS A 1 90 ? 5.467 3.852 -4.940 1.00 88.00 90 CYS A O 1
ATOM 677 N N . GLY A 1 91 ? 5.623 5.318 -6.632 1.00 82.88 91 GLY A N 1
ATOM 678 C CA . GLY A 1 91 ? 4.212 5.271 -6.981 1.00 82.88 91 GLY A CA 1
ATOM 679 C C . GLY A 1 91 ? 3.786 3.949 -7.620 1.00 82.88 91 GLY A C 1
ATOM 680 O O . GLY A 1 91 ? 2.684 3.489 -7.345 1.00 82.88 91 GLY A O 1
ATOM 681 N N . VAL A 1 92 ? 4.652 3.300 -8.409 1.00 87.19 92 VAL A N 1
ATOM 682 C CA . VAL A 1 92 ? 4.356 1.974 -8.982 1.00 87.19 92 VAL A CA 1
ATOM 683 C C . VAL A 1 92 ? 4.238 0.945 -7.864 1.00 87.19 92 VAL A C 1
ATOM 685 O O . VAL A 1 92 ? 3.255 0.214 -7.824 1.00 87.19 92 VAL A O 1
ATOM 688 N N . TRP A 1 93 ? 5.166 0.945 -6.906 1.00 91.69 93 TRP A N 1
ATOM 689 C CA . TRP A 1 93 ? 5.107 0.033 -5.763 1.00 91.69 93 TRP A CA 1
ATOM 690 C C . TRP A 1 93 ? 3.875 0.266 -4.889 1.00 91.69 93 TRP A C 1
ATOM 692 O O . TRP A 1 93 ? 3.246 -0.700 -4.469 1.00 91.69 93 TRP A O 1
ATOM 702 N N . CYS A 1 94 ? 3.450 1.521 -4.704 1.00 89.75 94 CYS A N 1
ATOM 703 C CA . CYS A 1 94 ? 2.175 1.812 -4.043 1.00 89.75 94 CYS A CA 1
ATOM 704 C C . CYS A 1 94 ? 0.987 1.166 -4.773 1.00 89.75 94 CYS A C 1
ATOM 706 O O . CYS A 1 94 ? 0.126 0.571 -4.131 1.00 89.75 94 CYS A O 1
ATOM 708 N N . LEU A 1 95 ? 0.940 1.258 -6.107 1.00 87.75 95 LEU A N 1
ATOM 709 C CA . LEU A 1 95 ? -0.134 0.657 -6.903 1.00 87.75 95 LEU A CA 1
ATOM 710 C C . LEU A 1 95 ? -0.120 -0.871 -6.833 1.00 87.75 95 LEU A C 1
ATOM 712 O O . LEU A 1 95 ? -1.183 -1.469 -6.690 1.00 87.75 95 LEU A O 1
ATOM 716 N N . VAL A 1 96 ? 1.064 -1.488 -6.890 1.00 91.50 96 VAL A N 1
ATOM 717 C CA . VAL A 1 96 ? 1.216 -2.945 -6.770 1.00 91.50 96 VAL A CA 1
ATOM 718 C C . VAL A 1 96 ? 0.714 -3.417 -5.411 1.00 91.50 96 VAL A C 1
ATOM 720 O O . VAL A 1 96 ? -0.146 -4.290 -5.363 1.00 91.50 96 VAL A O 1
ATOM 723 N N . VAL A 1 97 ? 1.175 -2.807 -4.314 1.00 92.75 97 VAL A N 1
ATOM 724 C CA . VAL A 1 97 ? 0.761 -3.197 -2.956 1.00 92.75 97 VAL A CA 1
ATOM 725 C C . VAL A 1 97 ? -0.753 -3.077 -2.777 1.00 92.75 97 VAL A C 1
ATOM 727 O O . VAL A 1 97 ? -1.390 -4.026 -2.319 1.00 92.75 97 VAL A O 1
ATOM 730 N N . LEU A 1 98 ? -1.346 -1.956 -3.205 1.00 89.50 98 LEU A N 1
ATOM 731 C CA . LEU A 1 98 ? -2.797 -1.766 -3.139 1.00 89.50 98 LEU A CA 1
ATOM 732 C C . LEU A 1 98 ? -3.559 -2.776 -4.007 1.00 89.50 98 LEU A C 1
ATOM 734 O O . LEU A 1 98 ? -4.610 -3.264 -3.594 1.00 89.50 98 LEU A O 1
ATOM 738 N N . GLU A 1 99 ? -3.053 -3.099 -5.201 1.00 88.94 99 GLU A N 1
ATOM 739 C CA . GLU A 1 99 ? -3.658 -4.106 -6.076 1.00 88.94 99 GLU A CA 1
ATOM 740 C C . GLU A 1 99 ? -3.647 -5.488 -5.409 1.00 88.94 99 GLU A C 1
ATOM 742 O O . GLU A 1 99 ? -4.694 -6.129 -5.343 1.00 88.94 99 GLU A O 1
ATOM 747 N N . LEU A 1 100 ? -2.518 -5.920 -4.837 1.00 91.62 100 LEU A N 1
ATOM 748 C CA . LEU A 1 100 ? -2.427 -7.203 -4.129 1.00 91.62 100 LEU A CA 1
ATOM 749 C C . LEU A 1 100 ? -3.396 -7.270 -2.934 1.00 91.62 100 LEU A C 1
ATOM 751 O O . LEU A 1 100 ? -4.098 -8.266 -2.758 1.00 91.62 100 LEU A O 1
ATOM 755 N N . GLN A 1 101 ? -3.518 -6.190 -2.160 1.00 90.06 101 GLN A N 1
ATOM 756 C CA . GLN A 1 101 ? -4.471 -6.104 -1.043 1.00 90.06 101 GLN A CA 1
ATOM 757 C C . GLN A 1 101 ? -5.932 -6.128 -1.508 1.00 90.06 101 GLN A C 1
ATOM 759 O O . GLN A 1 101 ? -6.787 -6.755 -0.877 1.00 90.06 101 GLN A O 1
ATOM 764 N N . LEU A 1 102 ? -6.244 -5.498 -2.647 1.00 85.88 102 LEU A N 1
ATOM 765 C CA . LEU A 1 102 ? -7.571 -5.602 -3.258 1.00 85.88 102 LEU A CA 1
ATOM 766 C C . LEU A 1 102 ? -7.915 -7.054 -3.617 1.00 85.88 102 LEU A C 1
ATOM 768 O O . LEU A 1 102 ? -9.069 -7.448 -3.416 1.00 85.88 102 LEU A O 1
ATOM 772 N N . PHE A 1 103 ? -6.921 -7.836 -4.056 1.00 86.44 103 PHE A N 1
ATOM 773 C CA . PHE A 1 103 ? -7.026 -9.274 -4.330 1.00 86.44 103 PHE A CA 1
ATOM 774 C C . PHE A 1 103 ? -6.971 -10.173 -3.083 1.00 86.44 103 PHE A C 1
ATOM 776 O O . PHE A 1 103 ? -7.094 -11.388 -3.210 1.00 86.44 103 PHE A O 1
ATOM 783 N N . GLY A 1 104 ? -6.874 -9.595 -1.883 1.00 85.81 104 GLY A N 1
ATOM 784 C CA . GLY A 1 104 ? -6.973 -10.328 -0.619 1.00 85.81 104 GLY A CA 1
ATOM 785 C C . GLY A 1 104 ? -5.638 -10.673 0.037 1.00 85.81 104 GLY A C 1
ATOM 786 O O . GLY A 1 104 ? -5.635 -11.450 0.990 1.00 85.81 104 GLY A O 1
ATOM 787 N N . ALA A 1 105 ? -4.523 -10.100 -0.423 1.00 91.19 105 ALA A N 1
ATOM 788 C CA . ALA A 1 105 ? -3.253 -10.229 0.282 1.00 91.19 105 ALA A CA 1
ATOM 789 C C . ALA A 1 105 ? -3.349 -9.622 1.694 1.00 91.19 105 ALA A C 1
ATOM 791 O O . ALA A 1 105 ? -3.743 -8.464 1.860 1.00 91.19 105 ALA A O 1
ATOM 792 N N . THR A 1 106 ? -2.953 -10.398 2.702 1.00 92.25 106 THR A N 1
ATOM 793 C CA . THR A 1 106 ? -2.733 -9.950 4.086 1.00 92.25 106 THR A CA 1
ATOM 794 C C . THR A 1 106 ? -1.257 -10.123 4.441 1.00 92.25 106 THR A C 1
ATOM 796 O O . THR A 1 106 ? -0.477 -10.616 3.629 1.00 92.25 106 THR A O 1
ATOM 799 N N . LEU A 1 107 ? -0.843 -9.761 5.661 1.00 93.25 107 LEU A N 1
ATOM 800 C CA . LEU A 1 107 ? 0.529 -10.042 6.099 1.00 93.25 107 LEU A CA 1
ATOM 801 C C . LEU A 1 107 ? 0.836 -11.545 6.156 1.00 93.25 107 LEU A C 1
ATOM 803 O O . LEU A 1 107 ? 1.973 -11.938 5.915 1.00 93.25 107 LEU A O 1
ATOM 807 N N . GLN A 1 108 ? -0.159 -12.388 6.452 1.00 92.88 108 GLN A N 1
ATOM 808 C CA . GLN A 1 108 ? 0.032 -13.839 6.539 1.00 92.88 108 GLN A CA 1
ATOM 809 C C . GLN A 1 108 ? 0.157 -14.493 5.160 1.00 92.88 108 GLN A C 1
ATOM 811 O O . GLN A 1 108 ? 0.914 -15.445 5.019 1.00 92.88 108 GLN A O 1
ATOM 816 N N . SER A 1 109 ? -0.561 -13.982 4.155 1.00 93.44 109 SER A N 1
ATOM 817 C CA . SER A 1 109 ? -0.525 -14.500 2.781 1.00 93.44 109 SER A CA 1
ATOM 818 C C . SER A 1 109 ? 0.403 -13.712 1.857 1.00 93.44 109 SER A C 1
ATOM 820 O O . SER A 1 109 ? 0.438 -13.975 0.661 1.00 93.44 109 SER A O 1
ATOM 822 N N . TRP A 1 110 ? 1.168 -12.740 2.370 1.00 93.38 110 TRP A N 1
ATOM 823 C CA . TRP A 1 110 ? 1.935 -11.813 1.533 1.00 93.38 110 TRP A CA 1
ATOM 824 C C . TRP A 1 110 ? 2.873 -12.526 0.552 1.00 93.38 110 TRP A C 1
ATOM 826 O O . TRP A 1 110 ? 2.940 -12.143 -0.612 1.00 93.38 110 TRP A O 1
ATOM 836 N N . SER A 1 111 ? 3.533 -13.602 0.987 1.00 92.12 111 SER A N 1
ATOM 837 C CA . SER A 1 111 ? 4.430 -14.414 0.152 1.00 92.12 111 SER A CA 1
ATOM 838 C C . SER A 1 111 ? 3.736 -15.169 -0.985 1.00 92.12 111 SER A C 1
ATOM 840 O O . SER A 1 111 ? 4.407 -15.574 -1.929 1.00 92.12 111 SER A O 1
ATOM 842 N N . ASP A 1 112 ? 2.418 -15.363 -0.912 1.00 92.88 112 ASP A N 1
ATOM 843 C CA . ASP A 1 112 ? 1.643 -16.012 -1.977 1.00 92.88 112 ASP A CA 1
ATOM 844 C C . ASP A 1 112 ? 1.352 -15.035 -3.130 1.00 92.88 112 ASP A C 1
ATOM 846 O O . ASP A 1 112 ? 1.088 -15.449 -4.258 1.00 92.88 112 ASP A O 1
ATOM 850 N N . PHE A 1 113 ? 1.401 -13.729 -2.844 1.00 91.88 113 PHE A N 1
ATOM 851 C CA . PHE A 1 113 ? 1.084 -12.646 -3.778 1.00 91.88 113 PHE A CA 1
ATOM 852 C C . PHE A 1 113 ? 2.328 -11.883 -4.248 1.00 91.88 113 PHE A C 1
ATOM 854 O O . PHE A 1 113 ? 2.402 -11.473 -5.408 1.00 91.88 113 PHE A O 1
ATOM 861 N N . TRP A 1 114 ? 3.286 -11.657 -3.349 1.00 94.00 114 TRP A N 1
ATOM 862 C CA . TRP A 1 114 ? 4.520 -10.931 -3.615 1.00 94.00 114 TRP A CA 1
ATOM 863 C C . TRP A 1 114 ? 5.679 -11.886 -3.894 1.00 94.00 114 TRP A C 1
ATOM 865 O O . TRP A 1 114 ? 5.943 -12.817 -3.135 1.00 94.00 114 TRP A O 1
ATOM 875 N N . ASN A 1 115 ? 6.436 -11.583 -4.944 1.00 92.75 115 ASN A N 1
ATOM 876 C CA . ASN A 1 115 ? 7.697 -12.236 -5.260 1.00 92.75 115 ASN A CA 1
ATOM 877 C C . ASN A 1 115 ? 8.688 -11.184 -5.771 1.00 92.75 115 ASN A C 1
ATOM 879 O O . ASN A 1 115 ? 8.298 -10.307 -6.539 1.00 92.75 115 ASN A O 1
ATOM 883 N N . ASP A 1 116 ? 9.964 -11.285 -5.400 1.00 93.25 116 ASP A N 1
ATOM 884 C CA . ASP A 1 116 ? 10.981 -10.308 -5.813 1.00 93.25 116 ASP A CA 1
ATOM 885 C C . ASP A 1 116 ? 11.214 -10.274 -7.336 1.00 93.25 116 ASP A C 1
ATOM 887 O O . ASP A 1 116 ? 11.645 -9.255 -7.864 1.00 93.25 116 ASP A O 1
ATOM 891 N N . SER A 1 117 ? 10.811 -11.306 -8.085 1.00 93.88 117 SER A N 1
ATOM 892 C CA . SER A 1 117 ? 10.752 -11.242 -9.558 1.00 93.88 117 SER A CA 1
ATOM 893 C C . SER A 1 117 ? 9.827 -10.137 -10.097 1.00 93.88 117 SER A C 1
ATOM 895 O O . SER A 1 117 ? 9.923 -9.762 -11.264 1.00 93.88 117 SER A O 1
ATOM 897 N N . LEU A 1 118 ? 8.960 -9.546 -9.262 1.00 92.25 118 LEU A N 1
ATOM 898 C CA . LEU A 1 118 ? 8.200 -8.345 -9.618 1.00 92.25 118 LEU A CA 1
ATOM 899 C C . LEU A 1 118 ? 9.108 -7.145 -9.931 1.00 92.25 118 LEU A C 1
ATOM 901 O O . LEU A 1 118 ? 8.715 -6.295 -10.735 1.00 92.25 118 LEU A O 1
ATOM 905 N N . TYR A 1 119 ? 10.313 -7.076 -9.351 1.00 92.94 119 TYR A N 1
ATOM 906 C CA . TYR A 1 119 ? 11.305 -6.053 -9.700 1.00 92.94 119 TYR A CA 1
ATOM 907 C C . TYR A 1 119 ? 11.772 -6.188 -11.156 1.00 92.94 119 TYR A C 1
ATOM 909 O O . TYR A 1 119 ? 11.959 -5.172 -11.825 1.00 92.94 119 TYR A O 1
ATOM 917 N N . ASP A 1 120 ? 11.872 -7.415 -11.674 1.00 94.75 120 ASP A N 1
ATOM 918 C CA . ASP A 1 120 ? 12.350 -7.690 -13.036 1.00 94.75 120 ASP A CA 1
ATOM 919 C C . ASP A 1 120 ? 11.339 -7.269 -14.114 1.00 94.75 120 ASP A C 1
ATOM 921 O O . ASP A 1 120 ? 11.703 -7.008 -15.260 1.00 94.75 120 ASP A O 1
ATOM 925 N N . VAL A 1 121 ? 10.055 -7.160 -13.753 1.00 93.56 121 VAL A N 1
ATOM 926 C CA . VAL A 1 121 ? 8.960 -6.777 -14.665 1.00 93.56 121 VAL A CA 1
ATOM 927 C C . VAL A 1 121 ? 8.460 -5.347 -14.438 1.00 93.56 121 VAL A C 1
ATOM 929 O O . VAL A 1 121 ? 7.355 -4.988 -14.852 1.00 93.56 121 VAL A O 1
ATOM 932 N N . LEU A 1 122 ? 9.268 -4.498 -13.801 1.00 89.12 122 LEU A N 1
ATOM 933 C CA . LEU A 1 122 ? 8.909 -3.120 -13.459 1.00 89.12 122 LEU A CA 1
ATOM 934 C C . LEU A 1 122 ? 8.439 -2.286 -14.666 1.00 89.12 122 LEU A C 1
ATOM 936 O O . LEU A 1 122 ? 7.446 -1.559 -14.569 1.00 89.12 122 LEU A O 1
ATOM 940 N N . ASP A 1 123 ? 9.101 -2.402 -15.817 1.00 87.06 123 ASP A N 1
ATOM 941 C CA . ASP A 1 123 ? 8.714 -1.652 -17.020 1.00 87.06 123 ASP A CA 1
ATOM 942 C C . ASP A 1 123 ? 7.368 -2.110 -17.585 1.00 87.06 123 ASP A C 1
ATOM 944 O O . ASP A 1 123 ? 6.542 -1.289 -17.997 1.00 87.06 123 ASP A O 1
ATOM 948 N N . TYR A 1 124 ? 7.090 -3.412 -17.506 1.00 91.19 124 TYR A N 1
ATOM 949 C CA . TYR A 1 124 ? 5.774 -3.945 -17.833 1.00 91.19 124 TYR A CA 1
ATOM 950 C C . TYR A 1 124 ? 4.703 -3.404 -16.876 1.00 91.19 124 TYR A C 1
ATOM 952 O O . TYR A 1 124 ? 3.636 -2.984 -17.326 1.00 91.19 124 TYR A O 1
ATOM 960 N N . LEU A 1 125 ? 4.982 -3.346 -15.569 1.00 87.06 125 LEU A N 1
ATOM 961 C CA . LEU A 1 125 ? 4.049 -2.796 -14.580 1.00 87.06 125 LEU A CA 1
ATOM 962 C C . LEU A 1 125 ? 3.731 -1.319 -14.856 1.00 87.06 125 LEU A C 1
ATOM 964 O O . LEU A 1 125 ? 2.560 -0.935 -14.823 1.00 87.06 125 LEU A O 1
ATOM 968 N N . ARG A 1 126 ? 4.736 -0.502 -15.202 1.00 86.25 126 ARG A N 1
ATOM 969 C CA . ARG A 1 126 ? 4.538 0.905 -15.603 1.00 86.25 126 ARG A CA 1
ATOM 970 C C . ARG A 1 126 ? 3.575 1.027 -16.782 1.00 86.25 126 ARG A C 1
ATOM 972 O O . ARG A 1 126 ? 2.609 1.786 -16.699 1.00 86.25 126 ARG A O 1
ATOM 979 N N . MET A 1 127 ? 3.802 0.245 -17.837 1.00 84.69 127 MET A N 1
ATOM 980 C CA . MET A 1 127 ? 2.929 0.231 -19.014 1.00 84.69 127 MET A CA 1
ATOM 981 C C . MET A 1 127 ? 1.523 -0.264 -18.676 1.00 84.69 127 MET A C 1
ATOM 983 O O . MET A 1 127 ? 0.537 0.358 -19.066 1.00 84.69 127 MET A O 1
ATOM 987 N N . ARG A 1 128 ? 1.406 -1.340 -17.891 1.00 87.38 128 ARG A N 1
ATOM 988 C CA . ARG A 1 128 ? 0.117 -1.893 -17.454 1.00 87.38 128 ARG A CA 1
ATOM 989 C C . ARG A 1 128 ? -0.716 -0.852 -16.710 1.00 87.38 128 ARG A C 1
ATOM 991 O O . ARG A 1 128 ? -1.912 -0.731 -16.978 1.00 87.38 128 ARG A O 1
ATOM 998 N N . TYR A 1 129 ? -0.112 -0.100 -15.790 1.00 83.19 129 TYR A N 1
ATOM 999 C CA . TYR A 1 129 ? -0.830 0.951 -15.070 1.00 83.19 129 TYR A CA 1
ATOM 1000 C C . TYR A 1 129 ? -1.165 2.147 -15.961 1.00 83.19 129 TYR A C 1
ATOM 1002 O O . TYR A 1 129 ? -2.271 2.664 -15.832 1.00 83.19 129 TYR A O 1
ATOM 1010 N N . LEU A 1 130 ? -0.296 2.539 -16.902 1.00 80.94 130 LEU A N 1
ATOM 1011 C CA . LEU A 1 130 ? -0.636 3.563 -17.895 1.00 80.94 130 LEU A CA 1
ATOM 1012 C C . LEU A 1 130 ? -1.876 3.162 -18.709 1.00 80.94 130 LEU A C 1
ATOM 1014 O O . LEU A 1 130 ? -2.827 3.933 -18.781 1.00 80.94 130 LEU A O 1
ATOM 1018 N N . TYR A 1 131 ? -1.919 1.941 -19.247 1.00 80.44 131 TYR A N 1
ATOM 1019 C CA . TYR A 1 131 ? -3.072 1.473 -20.023 1.00 80.44 131 TYR A CA 1
ATOM 1020 C C . TYR A 1 131 ? -4.361 1.418 -19.202 1.00 80.44 131 TYR A C 1
ATOM 1022 O O . TYR A 1 131 ? -5.421 1.803 -19.695 1.00 80.44 131 TYR A O 1
ATOM 1030 N N . LYS A 1 132 ? -4.286 0.978 -17.937 1.00 79.94 132 LYS A N 1
ATOM 1031 C CA . LYS A 1 132 ? -5.440 1.014 -17.023 1.00 79.94 132 LYS A CA 1
ATOM 1032 C C . LYS A 1 132 ? -5.976 2.439 -16.860 1.00 79.94 132 LYS A C 1
ATOM 1034 O O . LYS A 1 132 ? -7.184 2.625 -16.753 1.00 79.94 132 LYS A O 1
ATOM 1039 N N . VAL A 1 133 ? -5.093 3.433 -16.858 1.00 73.44 133 VAL A N 1
ATOM 1040 C CA . VAL A 1 133 ? -5.472 4.844 -16.718 1.00 73.44 133 VAL A CA 1
ATOM 1041 C C . VAL A 1 133 ? -6.071 5.363 -17.990 1.00 73.44 133 VAL A C 1
ATOM 1043 O O . VAL A 1 133 ? -7.146 5.923 -17.917 1.00 73.44 133 VAL A O 1
ATOM 1046 N N . GLU A 1 134 ? -5.446 5.126 -19.140 1.00 74.12 134 GLU A N 1
ATOM 1047 C CA . GLU A 1 134 ? -6.007 5.494 -20.442 1.00 74.12 134 GLU A CA 1
ATOM 1048 C C . GLU A 1 134 ? -7.409 4.918 -20.648 1.00 74.12 134 GLU A C 1
ATOM 1050 O O . GLU A 1 134 ? -8.309 5.612 -21.119 1.00 74.12 134 GLU A O 1
ATOM 1055 N N . ALA A 1 135 ? -7.614 3.655 -20.271 1.00 76.88 135 ALA A N 1
ATOM 1056 C CA . ALA A 1 135 ? -8.931 3.031 -20.294 1.00 76.88 135 ALA A CA 1
ATOM 1057 C C . ALA A 1 135 ? -9.904 3.742 -19.342 1.00 76.88 135 ALA A C 1
ATOM 1059 O O . ALA A 1 135 ? -11.051 3.999 -19.710 1.00 76.88 135 ALA A O 1
ATOM 1060 N N . LEU A 1 136 ? -9.438 4.101 -18.144 1.00 71.62 136 LEU A N 1
ATOM 1061 C CA . LEU A 1 136 ? -10.234 4.837 -17.175 1.00 71.62 136 LEU A CA 1
ATOM 1062 C C . LEU A 1 136 ? -10.569 6.263 -17.645 1.00 71.62 136 LEU A C 1
ATOM 1064 O O . LEU A 1 136 ? -11.709 6.684 -17.471 1.00 71.62 136 LEU A O 1
ATO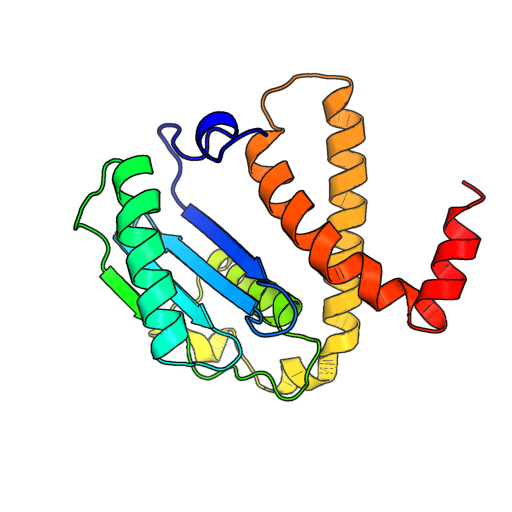M 1068 N N . GLU A 1 137 ? -9.631 6.990 -18.265 1.00 69.56 137 GLU A N 1
ATOM 1069 C CA . GLU A 1 137 ? -9.880 8.330 -18.815 1.00 69.56 137 GLU A CA 1
ATOM 1070 C C . GLU A 1 137 ? -11.001 8.267 -19.846 1.00 69.56 137 GLU A C 1
ATOM 1072 O O . GLU A 1 137 ? -11.969 9.013 -19.739 1.00 69.56 137 GLU A O 1
ATOM 1077 N N . ARG A 1 138 ? -10.935 7.301 -20.771 1.00 73.88 138 ARG A N 1
ATOM 1078 C CA . ARG A 1 138 ? -11.985 7.091 -21.777 1.00 73.88 138 ARG A CA 1
ATOM 1079 C C . ARG A 1 138 ? -13.337 6.796 -21.136 1.00 73.88 138 ARG A C 1
ATOM 1081 O O . ARG A 1 138 ? -14.338 7.376 -21.541 1.00 73.88 138 ARG A O 1
ATOM 1088 N N . GLN A 1 139 ? -13.379 5.923 -20.128 1.00 68.38 139 GLN A N 1
ATOM 1089 C CA . GLN A 1 139 ? -14.626 5.613 -19.426 1.00 68.38 139 GLN A CA 1
ATOM 1090 C C . GLN A 1 139 ? -15.198 6.832 -18.698 1.00 68.38 139 GLN A C 1
ATOM 1092 O O . GLN A 1 139 ? -16.403 7.057 -18.756 1.00 68.38 139 GLN A O 1
ATOM 1097 N N . ILE A 1 140 ? -14.358 7.636 -18.041 1.00 65.62 140 ILE A N 1
ATOM 1098 C CA . ILE A 1 140 ? -14.790 8.873 -17.380 1.00 65.62 140 ILE A CA 1
ATOM 1099 C C . ILE A 1 140 ? -15.298 9.885 -18.408 1.00 65.62 140 ILE A C 1
ATOM 1101 O O . ILE A 1 140 ? -16.338 10.487 -18.165 1.00 65.62 140 ILE A O 1
ATOM 1105 N N . SER A 1 141 ? -14.623 10.051 -19.547 1.00 64.62 141 SER A N 1
ATOM 1106 C CA . SER A 1 141 ? -15.082 10.924 -20.634 1.00 64.62 141 SER A CA 1
ATOM 1107 C C . SER A 1 141 ? -16.454 10.503 -21.164 1.00 64.62 141 SER A C 1
ATOM 1109 O O . SER A 1 141 ? -17.322 11.353 -21.313 1.00 64.62 141 SER A O 1
ATOM 1111 N N . ILE A 1 142 ? -16.684 9.200 -21.354 1.00 63.84 142 ILE A N 1
ATOM 1112 C CA . ILE A 1 142 ? -17.988 8.657 -21.772 1.00 63.84 142 ILE A CA 1
ATOM 1113 C C . ILE A 1 142 ? -19.056 8.880 -20.685 1.00 63.84 142 ILE A C 1
ATOM 1115 O O . ILE A 1 142 ? -20.184 9.258 -20.986 1.00 63.84 142 ILE A O 1
ATOM 1119 N N . MET A 1 143 ? -18.718 8.679 -19.407 1.00 55.41 143 MET A N 1
ATOM 1120 C CA . MET A 1 143 ? -19.647 8.890 -18.285 1.00 55.41 143 MET A CA 1
ATOM 1121 C C . MET A 1 143 ? -19.932 10.373 -18.005 1.00 55.41 143 MET A C 1
ATOM 1123 O O . MET A 1 143 ? -21.000 10.706 -17.502 1.00 55.41 143 MET A O 1
ATOM 1127 N N . ALA A 1 144 ? -19.015 11.284 -18.336 1.00 53.31 144 ALA A N 1
ATOM 1128 C CA . ALA A 1 144 ? -19.234 12.725 -18.210 1.00 53.31 144 ALA A CA 1
ATOM 1129 C C . ALA A 1 144 ? -20.324 13.243 -19.171 1.00 53.31 144 ALA A C 1
ATOM 1131 O O . ALA A 1 144 ? -20.885 14.310 -18.929 1.00 53.31 144 ALA A O 1
ATOM 1132 N N . GLU A 1 145 ? -20.671 12.468 -20.203 1.00 51.94 145 GLU A N 1
ATOM 1133 C CA . GLU A 1 145 ? -21.808 12.721 -21.095 1.00 51.94 145 GLU A CA 1
ATOM 1134 C C . GLU A 1 145 ? -23.127 12.097 -20.581 1.00 51.94 145 GLU A C 1
ATOM 1136 O O . GLU A 1 145 ? -24.196 12.393 -21.113 1.00 51.94 145 GLU A O 1
ATOM 1141 N N . GLY A 1 146 ? -23.094 11.294 -19.504 1.00 49.56 146 GLY A N 1
ATOM 1142 C CA . GLY A 1 146 ? -24.267 10.613 -18.951 1.00 49.56 146 GLY A CA 1
ATOM 1143 C C . GLY A 1 146 ? -24.114 10.174 -17.486 1.00 49.56 146 GLY A C 1
ATOM 1144 O O . GLY A 1 146 ? -23.699 9.055 -17.208 1.00 49.56 146 GLY A O 1
ATOM 1145 N N . ASP A 1 147 ? -24.577 11.027 -16.568 1.00 46.12 147 ASP A N 1
ATOM 1146 C CA . ASP A 1 147 ? -24.840 10.776 -15.133 1.00 46.12 147 ASP A CA 1
ATOM 1147 C C . ASP A 1 147 ? -23.643 10.826 -14.137 1.00 46.12 147 ASP A C 1
ATOM 1149 O O . ASP A 1 147 ? -22.645 10.111 -14.200 1.00 46.12 147 ASP A O 1
ATOM 1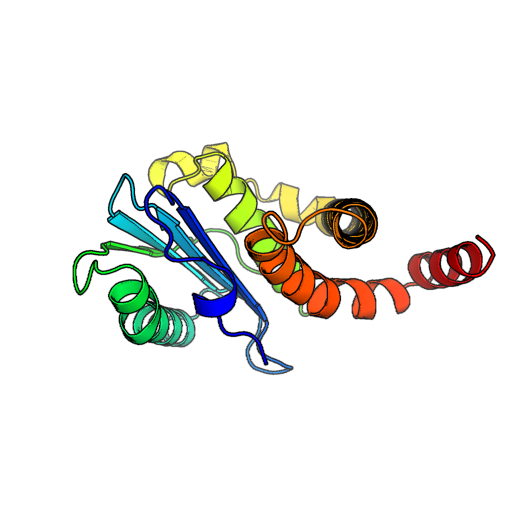153 N N . GLU A 1 148 ? -23.799 11.677 -13.116 1.00 49.06 148 GLU A N 1
ATOM 1154 C CA . GLU A 1 148 ? -22.780 12.211 -12.186 1.00 49.06 148 GLU A CA 1
ATOM 1155 C C . GLU A 1 148 ? -22.376 11.262 -11.030 1.00 49.06 148 GLU A C 1
ATOM 1157 O O . GLU A 1 148 ? -21.681 11.656 -10.087 1.00 49.06 148 GLU A O 1
ATOM 1162 N N . LYS A 1 149 ? -22.861 10.013 -11.027 1.00 42.53 149 LYS A N 1
ATOM 1163 C CA . LYS A 1 149 ? -22.883 9.165 -9.815 1.00 42.53 149 LYS A CA 1
ATOM 1164 C C . LYS A 1 149 ? -21.761 8.131 -9.719 1.00 42.53 149 LYS A C 1
ATOM 1166 O O . LYS A 1 149 ? -21.431 7.725 -8.606 1.00 42.53 149 LYS A O 1
ATOM 1171 N N . ALA A 1 150 ? -21.140 7.745 -10.833 1.00 40.94 150 ALA A N 1
ATOM 1172 C CA . ALA A 1 150 ? -19.994 6.828 -10.839 1.00 40.94 150 ALA A CA 1
ATOM 1173 C C . ALA A 1 150 ? -18.651 7.548 -10.600 1.00 40.94 150 ALA A C 1
ATOM 1175 O O . ALA A 1 150 ? -17.642 6.928 -10.287 1.00 40.94 150 ALA A O 1
ATOM 1176 N N . THR A 1 151 ? -18.627 8.875 -10.690 1.00 43.47 151 THR A N 1
ATOM 1177 C CA . THR A 1 151 ? -17.423 9.674 -10.952 1.00 43.47 151 THR A CA 1
ATOM 1178 C C . THR A 1 151 ? -16.436 9.762 -9.779 1.00 43.47 151 THR A C 1
ATOM 1180 O O . THR A 1 151 ? -15.283 10.112 -9.995 1.00 43.47 151 THR A O 1
ATOM 1183 N N . GLY A 1 152 ? -16.838 9.449 -8.538 1.00 36.28 152 GLY A N 1
ATOM 1184 C CA . GLY A 1 152 ? -16.056 9.795 -7.338 1.00 36.28 152 GLY A CA 1
ATOM 1185 C C . GLY A 1 152 ? -14.889 8.871 -6.973 1.00 36.28 152 GLY A C 1
ATOM 1186 O O . GLY A 1 152 ? -13.796 9.353 -6.681 1.00 36.28 152 GLY A O 1
ATOM 1187 N N . ILE A 1 153 ? -15.091 7.551 -7.023 1.00 39.19 153 ILE A N 1
ATOM 1188 C CA . ILE A 1 153 ? -14.042 6.559 -6.709 1.00 39.19 153 ILE A CA 1
ATOM 1189 C C . ILE A 1 153 ? -12.998 6.521 -7.832 1.00 39.19 153 ILE A C 1
ATOM 1191 O O . ILE A 1 153 ? -11.795 6.458 -7.582 1.00 39.19 153 ILE A O 1
ATOM 1195 N N . PHE A 1 154 ? -13.463 6.649 -9.074 1.00 38.41 154 PHE A N 1
ATOM 1196 C CA . PHE A 1 154 ? -12.612 6.693 -10.252 1.00 38.41 154 PHE A CA 1
ATOM 1197 C C . PHE A 1 154 ? -11.724 7.947 -10.291 1.00 38.41 154 PHE A C 1
ATOM 1199 O O . PHE A 1 154 ? -10.553 7.828 -10.634 1.00 38.41 154 PHE A O 1
ATOM 1206 N N . TYR A 1 155 ? -12.206 9.119 -9.850 1.00 37.19 155 TYR A N 1
ATOM 1207 C CA . T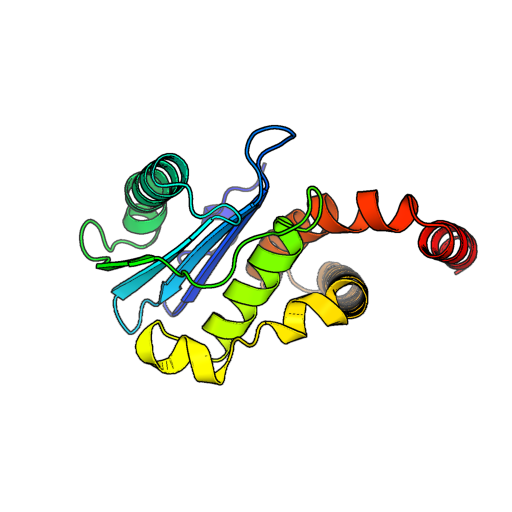YR A 1 155 ? -11.420 10.364 -9.875 1.00 37.19 155 TYR A CA 1
ATOM 1208 C C . TYR A 1 155 ? -10.231 10.396 -8.900 1.00 37.19 155 TYR A C 1
ATOM 1210 O O . TYR A 1 155 ? -9.208 11.009 -9.200 1.00 37.19 155 TYR A O 1
ATOM 1218 N N . LEU A 1 156 ? -10.340 9.756 -7.730 1.00 40.53 156 LEU A N 1
ATOM 1219 C CA . LEU A 1 156 ? -9.247 9.714 -6.745 1.00 40.53 156 LEU A CA 1
ATOM 1220 C C . LEU A 1 156 ? -8.090 8.823 -7.225 1.00 40.53 156 LEU A C 1
ATOM 1222 O O . LEU A 1 156 ? -6.926 9.202 -7.097 1.00 40.53 156 LEU A O 1
ATOM 1226 N N . ILE A 1 157 ? -8.415 7.693 -7.862 1.00 42.22 157 ILE A N 1
ATOM 1227 C CA . ILE A 1 157 ? -7.447 6.831 -8.559 1.00 42.22 157 ILE A CA 1
ATOM 1228 C C . ILE A 1 157 ? -6.854 7.576 -9.772 1.00 42.22 157 ILE A C 1
ATOM 1230 O O . ILE A 1 157 ? -5.647 7.540 -9.998 1.00 42.22 157 ILE A O 1
ATOM 1234 N N . TYR A 1 158 ? -7.679 8.323 -10.509 1.00 37.53 158 TYR A N 1
ATOM 1235 C CA . TYR A 1 158 ? -7.293 9.090 -11.696 1.00 37.53 158 TYR A CA 1
ATOM 1236 C C . TYR A 1 158 ? -6.294 10.226 -11.420 1.00 37.53 158 TYR A C 1
ATOM 1238 O O . TYR A 1 158 ? -5.260 10.316 -12.083 1.00 37.53 158 TYR A O 1
ATOM 1246 N N . ILE A 1 159 ? -6.556 11.068 -10.409 1.00 38.03 159 ILE A N 1
ATOM 1247 C CA . ILE A 1 159 ? -5.654 12.167 -10.017 1.00 38.03 159 ILE A CA 1
ATOM 1248 C C . ILE A 1 159 ? -4.299 11.608 -9.564 1.00 38.03 159 ILE A C 1
ATOM 1250 O O . ILE A 1 159 ? -3.254 12.150 -9.930 1.00 38.03 159 ILE A O 1
ATOM 1254 N N . PHE A 1 160 ? -4.298 10.502 -8.813 1.00 43.53 160 PHE A N 1
ATOM 1255 C CA . PHE A 1 160 ? -3.063 9.874 -8.351 1.00 43.53 160 PHE A CA 1
ATOM 1256 C C . PHE A 1 160 ? -2.196 9.379 -9.515 1.00 43.53 160 PHE A C 1
ATOM 1258 O O . PHE A 1 160 ? -0.993 9.641 -9.550 1.00 43.53 160 PHE A O 1
ATOM 1265 N N . ILE A 1 161 ? -2.793 8.712 -10.504 1.00 43.06 161 ILE A N 1
ATOM 1266 C CA . ILE A 1 161 ? -2.001 8.085 -11.558 1.00 43.06 161 ILE A CA 1
ATOM 1267 C C . ILE A 1 161 ? -1.506 9.091 -12.615 1.00 43.06 161 ILE A C 1
ATOM 1269 O O . ILE A 1 161 ? -0.358 8.998 -13.063 1.00 43.06 161 ILE A O 1
ATOM 1273 N N . LEU A 1 162 ? -2.306 10.108 -12.949 1.00 34.19 162 LEU A N 1
ATOM 1274 C CA . LEU A 1 162 ? -1.893 11.198 -13.842 1.00 34.19 162 LEU A CA 1
ATOM 1275 C C . LEU A 1 162 ? -0.656 11.954 -13.340 1.00 34.19 162 LEU A C 1
ATOM 1277 O O . LEU A 1 162 ? 0.215 12.316 -14.128 1.00 34.19 162 LEU A O 1
ATOM 1281 N N . SER A 1 163 ? -0.567 12.151 -12.026 1.00 35.84 163 SER A N 1
ATOM 1282 C CA . SER A 1 163 ? 0.510 12.907 -11.376 1.00 35.84 163 SER A CA 1
ATOM 1283 C C . SER A 1 163 ? 1.832 12.133 -11.302 1.00 35.84 163 SER A C 1
ATOM 1285 O O . SER A 1 163 ? 2.897 12.722 -11.136 1.00 35.84 163 SER A O 1
ATOM 1287 N N . VAL A 1 164 ? 1.767 10.801 -11.390 1.00 42.12 164 VAL A N 1
ATOM 1288 C CA . VAL A 1 164 ? 2.881 9.889 -11.087 1.00 42.12 164 VAL A CA 1
ATOM 1289 C C . VAL A 1 164 ? 3.436 9.219 -12.345 1.00 42.12 164 VAL A C 1
ATOM 1291 O O . VAL A 1 164 ? 4.652 9.053 -12.456 1.00 42.12 164 VAL A O 1
ATOM 1294 N N . ILE A 1 165 ? 2.568 8.830 -13.285 1.00 42.59 165 ILE A N 1
ATOM 1295 C CA . ILE A 1 165 ? 2.941 7.968 -14.415 1.00 42.59 165 ILE A CA 1
ATOM 1296 C C . ILE A 1 165 ? 3.191 8.770 -15.698 1.00 42.59 165 ILE A C 1
ATOM 1298 O O . ILE A 1 165 ? 4.241 8.588 -16.320 1.00 42.59 165 ILE A O 1
ATOM 1302 N N . LYS A 1 166 ? 2.299 9.703 -16.071 1.00 37.81 166 LYS A N 1
ATOM 1303 C CA . LYS A 1 166 ? 2.450 10.487 -17.315 1.00 37.81 166 LYS A CA 1
ATOM 1304 C C . LYS A 1 166 ? 3.799 11.231 -17.395 1.00 37.81 166 LYS A C 1
ATOM 1306 O O . LYS A 1 166 ? 4.496 11.044 -18.390 1.00 37.81 166 LYS A O 1
ATOM 1311 N N . PRO A 1 167 ? 4.265 11.978 -16.372 1.00 44.22 167 PRO A N 1
ATOM 1312 C CA . PRO A 1 167 ? 5.508 12.751 -16.477 1.00 44.22 167 PRO A CA 1
ATOM 1313 C C . PRO A 1 167 ? 6.769 11.905 -16.707 1.00 44.22 167 PRO A C 1
ATOM 1315 O O . PRO A 1 167 ? 7.720 12.390 -17.312 1.00 44.22 167 PRO A O 1
ATOM 1318 N N . LYS A 1 168 ? 6.791 10.653 -16.227 1.00 47.09 168 LYS A N 1
ATOM 1319 C CA . LYS A 1 168 ? 7.962 9.763 -16.311 1.00 47.09 168 LYS A CA 1
ATOM 1320 C C . LYS A 1 168 ? 8.003 8.955 -17.604 1.00 47.09 168 LYS A C 1
ATOM 1322 O O . LYS A 1 168 ? 9.088 8.710 -18.120 1.00 47.09 168 LYS A O 1
ATOM 1327 N N . ILE A 1 169 ? 6.847 8.589 -18.161 1.00 45.34 169 ILE A N 1
ATOM 1328 C CA . ILE A 1 169 ? 6.787 7.880 -19.447 1.00 45.34 169 ILE A CA 1
ATOM 1329 C C . ILE A 1 169 ? 7.207 8.812 -20.588 1.00 45.34 169 ILE A C 1
ATOM 1331 O O . ILE A 1 169 ? 8.065 8.437 -21.375 1.00 45.34 169 ILE A O 1
ATOM 1335 N N . TYR A 1 170 ? 6.752 10.069 -20.621 1.00 42.69 170 TYR A N 1
ATOM 1336 C CA . TYR A 1 170 ? 7.163 11.036 -21.659 1.00 42.69 170 TYR A CA 1
ATOM 1337 C C . TYR A 1 170 ? 8.656 11.430 -21.631 1.00 42.69 170 TYR A C 1
ATOM 1339 O O . TYR A 1 170 ? 9.132 12.141 -22.519 1.00 42.69 170 TYR A O 1
ATOM 1347 N N . GLN A 1 171 ? 9.415 10.976 -20.630 1.00 42.28 171 GLN A N 1
ATOM 1348 C CA . GLN A 1 171 ? 10.865 11.163 -20.555 1.0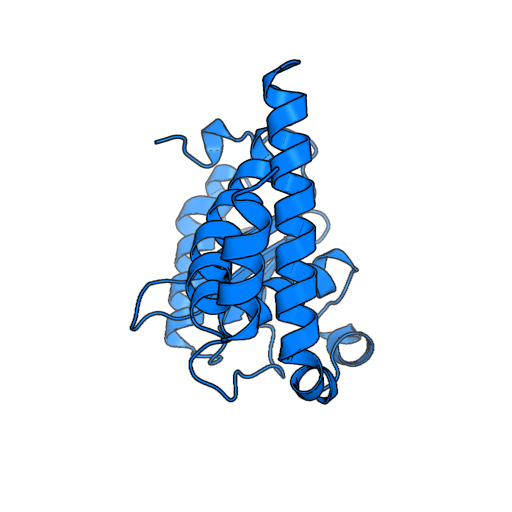0 42.28 171 GLN A CA 1
ATOM 1349 C C . GLN A 1 171 ? 11.652 10.013 -21.203 1.00 42.28 171 GLN A C 1
ATOM 1351 O O . GLN A 1 171 ? 12.826 10.209 -21.526 1.00 42.28 171 GLN A O 1
ATOM 1356 N N . THR A 1 172 ? 11.033 8.852 -21.453 1.00 43.28 172 THR A N 1
ATOM 1357 C CA . THR A 1 172 ? 11.680 7.730 -22.149 1.00 43.28 172 THR A CA 1
ATOM 1358 C C . THR A 1 172 ? 11.551 7.875 -23.672 1.00 43.28 172 THR A C 1
ATOM 1360 O O . THR A 1 172 ? 10.594 8.487 -24.155 1.00 43.28 172 THR A O 1
ATOM 1363 N N . PRO A 1 173 ? 12.492 7.327 -24.469 1.00 42.56 173 PRO A N 1
ATOM 1364 C CA . PRO A 1 173 ? 12.397 7.351 -25.930 1.00 42.56 173 PRO A CA 1
ATOM 1365 C C . PRO A 1 173 ? 11.081 6.750 -26.450 1.00 42.56 173 PRO A C 1
ATOM 1367 O O . PRO A 1 173 ? 10.438 7.363 -27.299 1.00 42.56 173 PRO A O 1
ATOM 1370 N N . GLN A 1 174 ? 10.624 5.631 -25.871 1.00 43.25 174 GLN A N 1
ATOM 1371 C CA . GLN A 1 174 ? 9.351 5.001 -26.246 1.00 43.25 174 GLN A CA 1
ATOM 1372 C C . GLN A 1 174 ? 8.129 5.857 -25.873 1.00 43.25 174 GLN A C 1
ATOM 1374 O O . GLN A 1 174 ? 7.158 5.916 -26.625 1.00 43.25 174 GLN A O 1
ATOM 1379 N N . GLY A 1 175 ? 8.160 6.563 -24.737 1.00 36.62 175 GLY A N 1
ATOM 1380 C CA . GLY A 1 175 ? 7.053 7.438 -24.349 1.00 36.62 175 GLY A CA 1
ATOM 1381 C C . GLY A 1 175 ? 6.976 8.735 -25.157 1.00 36.62 175 GLY A C 1
ATOM 1382 O O . GLY A 1 175 ? 5.884 9.272 -25.332 1.00 36.62 175 GLY A O 1
ATOM 1383 N N . LYS A 1 176 ? 8.096 9.214 -25.718 1.00 39.97 176 LYS A N 1
ATOM 1384 C CA . LYS A 1 176 ? 8.100 10.329 -26.685 1.00 39.97 176 LYS A CA 1
ATOM 1385 C C . LYS A 1 176 ? 7.474 9.936 -28.024 1.00 39.97 176 LYS A C 1
ATOM 1387 O O . LYS A 1 176 ? 6.749 10.731 -28.612 1.00 39.97 176 LYS A O 1
ATOM 1392 N N . GLU A 1 177 ? 7.717 8.712 -28.480 1.00 34.31 177 GLU A N 1
ATOM 1393 C CA . GLU A 1 177 ? 7.155 8.178 -29.726 1.00 34.31 177 GLU A CA 1
ATOM 1394 C C . GLU A 1 177 ? 5.634 7.956 -29.619 1.00 34.31 177 GLU A C 1
ATOM 1396 O O . GLU A 1 177 ? 4.878 8.332 -30.515 1.00 34.31 177 GLU A O 1
ATOM 1401 N N . LEU A 1 178 ? 5.156 7.476 -28.464 1.00 38.38 178 LEU A N 1
ATOM 1402 C CA . LEU A 1 178 ? 3.723 7.358 -28.160 1.00 38.38 178 LEU A CA 1
ATOM 1403 C C . LEU A 1 178 ? 3.015 8.721 -28.030 1.00 38.38 178 LEU A C 1
ATOM 1405 O O . LEU A 1 178 ? 1.854 8.841 -28.417 1.00 38.38 178 LEU A O 1
ATOM 1409 N N . ALA A 1 179 ? 3.703 9.766 -27.548 1.00 36.69 179 ALA A N 1
ATOM 1410 C CA . ALA A 1 179 ? 3.167 11.133 -27.514 1.00 36.69 179 ALA A CA 1
ATOM 1411 C C . ALA A 1 179 ? 2.925 11.709 -28.916 1.00 36.69 179 ALA A C 1
ATOM 1413 O O . ALA A 1 179 ? 1.955 12.431 -29.134 1.00 36.69 179 ALA A O 1
ATOM 1414 N N . LEU A 1 180 ? 3.807 11.377 -29.862 1.00 31.28 180 LEU A N 1
ATOM 1415 C CA . LEU A 1 180 ? 3.698 11.788 -31.261 1.00 31.28 180 LEU A CA 1
ATOM 1416 C C . LEU A 1 180 ? 2.590 11.019 -31.994 1.00 31.28 180 LEU A C 1
ATOM 1418 O O . LEU A 1 180 ? 1.870 11.607 -32.795 1.00 31.28 180 LEU A O 1
ATOM 1422 N N . LEU A 1 181 ? 2.399 9.734 -31.679 1.00 31.67 181 LEU A N 1
ATOM 1423 C CA . LEU A 1 181 ? 1.315 8.917 -32.240 1.00 31.67 181 LEU A CA 1
ATOM 1424 C C . LEU A 1 181 ? -0.072 9.291 -31.683 1.00 31.67 181 LEU A C 1
ATOM 1426 O O . LEU A 1 181 ? -1.063 9.202 -32.404 1.00 31.67 181 LEU A O 1
ATOM 1430 N N . GLY A 1 182 ? -0.148 9.755 -30.432 1.00 30.69 182 GLY A N 1
ATOM 1431 C CA . GLY A 1 182 ? -1.388 10.226 -29.802 1.00 30.69 182 GLY A CA 1
ATOM 1432 C C . GLY A 1 182 ? -1.843 11.632 -30.221 1.00 30.69 182 GLY A C 1
ATOM 1433 O O . GLY A 1 182 ? -2.941 12.032 -29.859 1.00 30.69 182 GLY A O 1
ATOM 1434 N N . ALA A 1 183 ? -1.034 12.383 -30.976 1.00 29.58 183 ALA A N 1
ATOM 1435 C CA . ALA A 1 183 ? -1.386 13.720 -31.472 1.00 29.58 183 ALA A CA 1
ATOM 1436 C C . ALA A 1 183 ? -2.150 13.705 -32.815 1.00 29.58 183 ALA A C 1
ATOM 1438 O O . ALA A 1 183 ? -2.498 14.764 -33.336 1.00 29.58 183 ALA A O 1
ATOM 1439 N N . HIS A 1 184 ? -2.406 12.518 -33.380 1.00 26.91 184 HIS A N 1
ATOM 1440 C CA . HIS A 1 184 ? -3.065 12.340 -34.679 1.00 26.91 184 HIS A CA 1
ATOM 1441 C C . HIS A 1 184 ? -4.381 11.538 -34.635 1.00 26.91 184 HIS A C 1
ATOM 1443 O O . HIS A 1 184 ? -4.873 11.154 -35.696 1.00 26.91 184 HIS A O 1
ATOM 1449 N N . PHE A 1 185 ? -4.981 11.336 -33.455 1.00 30.34 185 PHE A N 1
ATOM 1450 C CA . PHE A 1 185 ? -6.310 10.727 -33.305 1.00 30.34 185 PHE A CA 1
ATOM 1451 C C . PHE A 1 185 ? -7.188 11.494 -32.320 1.00 30.34 185 PHE A C 1
ATOM 1453 O O . PHE A 1 185 ? -6.686 11.819 -31.221 1.00 30.34 185 PHE A O 1
#

Foldseek 3Di:
DQDLVNLPQQPPPDQKDKAWDQDPDPLFIKIWIQGNVVLEIEIEFQAQDPVNRVVVVVCCQVPVCVSNVNHPRYDYHYDDPHHDPDSACRLLVRVLVVVLVVVPDDPVCVVVRDDPCVVVCSVVSLVVLVVVLVVLVVVLVVCVVPDDNPNRVSVNSNVSCCVRRLVVLCVDPVSVVVVVVVVPD

Radius of gyration: 17.22 Å; chains: 1; bounding box: 40×38×52 Å

Secondary structure (DSSP, 8-state):
---GGGGTTT-TT--EEEEEEE-STTS-EEEEEEETTTTEEEEEETT--HHHHHHHHHHIIIIIHHHHT-TT--EEEE--S----SSS-HHHHHHHHHHHHHTT--TTTHHHH--GGGTTTHHHHHHHHHHHHHHHHHHHHHHHTS-TTSHHHHHHHHHHHHHHTHHHHTTSHHHHHHHHHGGG-